Protein AF-0000000083249935 (afdb_homodimer)

Sequence (294 aa):
MNREDIERIELEIAVFVRRAEAARIAYLKYKDFDRSTYLLLHRLDEKGAQGIKALADAFQLDLSTLSRQTASLEAKGFVERKSDVRDARINLLHITPYGREQLYEVREARQQLFGKLLGDWSDEERRSLGELLEKFNRTTEHYLALKMNREDIERIELEIAVFVRRAEAARIAYLKYKDFDRSTYLLLHRLDEKGAQGIKALADAFQLDLSTLSRQTASLEAKGFVERKSDVRDARINLLHITPYGREQLYEVREARQQLFGKLLGDWSDEERRSLGELLEKFNRTTEHYLALK

Radius of gyration: 21.01 Å; Cα contacts (8 Å, |Δi|>4): 295; chains: 2; bounding box: 40×65×48 Å

Foldseek 3Di:
DPVVVVVVVVVVVVVVVVVVVVCCVVQVPPPPCDPVLLVLLVCCVVVNWDFLVVSCLVVVHDSVVSVVVVVSCVVVVQWDWDQDPVGNVTIIIHGDPVNVVVNVVSVVSVVVVVCVVCVPPDPVVVVVVVVVVVVVVVVVSVVSVVD/DPVVVVVVVVVVVVVVVVVVVVCCVVQVPPPPCDPVLLVLLVCCVVVNWDFLVVSCLVVVHDSVVSVVVVVSCVVVVQWDWDQDPVGNVTIIIHGDPVNVVVNVVSVVSVVVVVCVVCVPPDPVVVVVVVVVVVVVVVVVSVVSVVD

Nearest PDB structures (foldseek):
  3f3x-assembly1_A-2  TM=6.824E-01  e=7.139E-08  Saccharolobus solfataricus
  6pcp-assembly2_C  TM=7.730E-01  e=7.106E-07  Bordetella pertussis
  4zzl-assembly1_B  TM=7.950E-01  e=1.804E-06  Pseudomonas aeruginosa
  3bpx-assembly1_A  TM=8.032E-01  e=3.572E-06  unclassified
  5h3r-assembly1_B  TM=7.673E-01  e=1.804E-06  Escherichia coli K-12

Solvent-accessible surface area (backbone atoms only — not comparable to full-atom values): 15933 Å² total; per-residue (Å²): 129,66,61,67,34,45,54,42,34,58,51,36,48,56,53,41,47,53,50,50,52,51,47,43,63,71,66,44,82,42,83,87,55,43,71,68,54,51,53,52,53,49,46,29,71,74,72,39,65,43,35,66,65,59,50,13,62,74,68,71,42,54,62,68,60,45,51,52,53,49,50,54,33,34,75,72,46,31,30,46,78,41,61,33,89,90,41,72,85,41,52,27,40,31,66,30,75,61,24,48,52,53,47,52,52,52,50,50,53,50,47,51,52,48,46,62,66,47,60,86,53,53,73,65,57,42,45,50,47,25,52,49,40,46,50,49,48,53,43,49,51,54,56,58,65,74,97,128,67,62,68,35,46,54,43,34,58,51,35,46,55,52,39,46,53,50,52,53,52,46,43,63,72,67,43,81,45,82,86,54,44,72,67,53,49,54,52,52,50,45,29,70,73,71,39,65,42,36,65,66,60,48,13,62,74,68,71,44,53,64,68,58,44,50,52,54,50,49,54,34,36,74,72,48,33,30,45,77,41,60,34,90,88,39,72,85,40,52,28,40,31,67,29,76,61,24,49,53,53,48,52,52,53,50,50,53,50,47,52,51,49,47,62,66,48,60,87,53,52,72,65,56,43,45,49,48,25,52,49,40,46,51,48,48,52,44,50,51,54,56,56,65,73,98

Structure (mmCIF, N/CA/C/O backbone):
data_AF-0000000083249935-model_v1
#
loop_
_entity.id
_entity.type
_entity.pdbx_description
1 polymer 'DNA-binding MarR family transcriptional regulator'
#
loop_
_atom_site.group_PDB
_atom_site.id
_atom_site.type_symbol
_atom_site.label_atom_id
_atom_site.label_alt_id
_atom_site.label_comp_id
_atom_site.label_asym_id
_atom_site.label_entity_id
_atom_site.label_seq_id
_atom_site.pdbx_PDB_ins_code
_atom_site.Cartn_x
_atom_site.Cartn_y
_atom_site.Cartn_z
_atom_site.occupancy
_atom_site.B_iso_or_equiv
_atom_site.auth_seq_id
_atom_site.auth_comp_id
_atom_site.auth_asym_id
_atom_site.auth_atom_id
_atom_site.pdbx_PDB_model_num
ATOM 1 N N . MET A 1 1 ? 8.891 18.234 -15.062 1 60.59 1 MET A N 1
ATOM 2 C CA . MET A 1 1 ? 8.102 17.266 -14.289 1 60.59 1 MET A CA 1
ATOM 3 C C . MET A 1 1 ? 7.164 17.984 -13.328 1 60.59 1 MET A C 1
ATOM 5 O O . MET A 1 1 ? 7.547 18.984 -12.703 1 60.59 1 MET A O 1
ATOM 9 N N . ASN A 1 2 ? 5.785 17.906 -13.586 1 78.25 2 ASN A N 1
ATOM 10 C CA . ASN A 1 2 ? 4.836 18.641 -12.758 1 78.25 2 ASN A CA 1
ATOM 11 C C . ASN A 1 2 ? 4.891 18.203 -11.305 1 78.25 2 ASN A C 1
ATOM 13 O O . ASN A 1 2 ? 4.434 17.109 -10.969 1 78.25 2 ASN A O 1
ATOM 17 N N . ARG A 1 3 ? 5.668 18.906 -10.523 1 82.31 3 ARG A N 1
ATOM 18 C CA . ARG A 1 3 ? 5.957 18.625 -9.117 1 82.31 3 ARG A CA 1
ATOM 19 C C . ARG A 1 3 ? 4.672 18.375 -8.336 1 82.31 3 ARG A C 1
ATOM 21 O O . ARG A 1 3 ? 4.652 17.578 -7.402 1 82.31 3 ARG A O 1
ATOM 28 N N . GLU A 1 4 ? 3.65 19.062 -8.766 1 87.75 4 GLU A N 1
ATOM 29 C CA . GLU A 1 4 ? 2.373 18.922 -8.07 1 87.75 4 GLU A CA 1
ATOM 30 C C . GLU A 1 4 ? 1.812 17.516 -8.211 1 87.75 4 GLU A C 1
ATOM 32 O O . GLU A 1 4 ? 1.242 16.969 -7.266 1 87.75 4 GLU A O 1
ATOM 37 N N . ASP A 1 5 ? 2.08 16.984 -9.438 1 88.81 5 ASP A N 1
ATOM 38 C CA . ASP A 1 5 ? 1.592 15.625 -9.68 1 88.81 5 ASP A CA 1
ATOM 39 C C . ASP A 1 5 ? 2.363 14.602 -8.844 1 88.81 5 ASP A C 1
ATOM 41 O O . ASP A 1 5 ? 1.773 13.672 -8.297 1 88.81 5 ASP A O 1
ATOM 45 N N . ILE A 1 6 ? 3.615 14.828 -8.664 1 88.31 6 ILE A N 1
ATOM 46 C CA . ILE A 1 6 ? 4.453 13.922 -7.883 1 88.31 6 ILE A CA 1
ATOM 47 C C . ILE A 1 6 ? 4.059 13.992 -6.41 1 88.31 6 ILE A C 1
ATOM 49 O O . ILE A 1 6 ? 3.93 12.961 -5.746 1 88.31 6 ILE A O 1
ATOM 53 N N . GLU A 1 7 ? 3.852 15.227 -5.953 1 88.38 7 GLU A N 1
ATOM 54 C CA . GLU A 1 7 ? 3.432 15.43 -4.566 1 88.38 7 GLU A CA 1
ATOM 55 C C . GLU A 1 7 ? 2.098 14.742 -4.289 1 88.38 7 GLU A C 1
ATOM 57 O O . GLU A 1 7 ? 1.929 14.102 -3.254 1 88.38 7 GLU A O 1
ATOM 62 N N . ARG A 1 8 ? 1.232 14.844 -5.215 1 88.12 8 ARG A N 1
ATOM 63 C CA . ARG A 1 8 ? -0.079 14.219 -5.078 1 88.12 8 ARG A CA 1
ATOM 64 C C . ARG A 1 8 ? 0.039 12.695 -5.062 1 88.12 8 ARG A C 1
ATOM 66 O O . ARG A 1 8 ? -0.556 12.031 -4.215 1 88.12 8 ARG A O 1
ATOM 73 N N . ILE A 1 9 ? 0.84 12.227 -5.961 1 88.06 9 ILE A N 1
ATOM 74 C CA . ILE A 1 9 ? 0.985 10.781 -6.09 1 88.06 9 ILE A CA 1
ATOM 75 C C . ILE A 1 9 ? 1.623 10.211 -4.824 1 88.06 9 ILE A C 1
ATOM 77 O O . ILE A 1 9 ? 1.12 9.242 -4.246 1 88.06 9 ILE A O 1
ATOM 81 N N . GLU A 1 10 ? 2.707 10.828 -4.406 1 85.88 10 GLU A N 1
ATOM 82 C CA . GLU A 1 10 ? 3.404 10.305 -3.234 1 85.88 10 GLU A CA 1
ATOM 83 C C . GLU A 1 10 ? 2.506 10.336 -2 1 85.88 10 GLU A C 1
ATOM 85 O O . GLU A 1 10 ? 2.477 9.375 -1.227 1 85.88 10 GLU A O 1
ATOM 90 N N . LEU A 1 11 ? 1.736 11.359 -1.807 1 86.06 11 LEU A N 1
ATOM 91 C CA . LEU A 1 11 ? 0.833 11.477 -0.667 1 86.06 11 LEU A CA 1
ATOM 92 C C . LEU A 1 11 ? -0.307 10.469 -0.774 1 86.06 11 LEU A C 1
ATOM 94 O O . LEU A 1 11 ? -0.621 9.773 0.196 1 86.06 11 LEU A O 1
ATOM 98 N N . GLU A 1 12 ? -0.947 10.391 -1.939 1 86.56 12 GLU A N 1
ATOM 99 C CA . GLU A 1 12 ? -2.09 9.5 -2.127 1 86.56 12 GLU A CA 1
ATOM 100 C C . GLU A 1 12 ? -1.683 8.039 -1.979 1 86.56 12 GLU A C 1
ATOM 102 O O . GLU A 1 12 ? -2.465 7.215 -1.502 1 86.56 12 GLU A O 1
ATOM 107 N N . ILE A 1 13 ? -0.484 7.785 -2.322 1 83.44 13 ILE A N 1
ATOM 108 C CA . ILE A 1 13 ? 0.019 6.43 -2.133 1 83.44 13 ILE A CA 1
ATOM 109 C C . ILE A 1 13 ? 0.172 6.137 -0.643 1 83.44 13 ILE A C 1
ATOM 111 O O . ILE A 1 13 ? -0.202 5.059 -0.173 1 83.44 13 ILE A O 1
ATOM 115 N N . ALA A 1 14 ? 0.696 7.078 0.094 1 83.69 14 ALA A N 1
ATOM 116 C CA . ALA A 1 14 ? 0.824 6.895 1.537 1 83.69 14 ALA A CA 1
ATOM 117 C C . ALA A 1 14 ? -0.536 6.641 2.18 1 83.69 14 ALA A C 1
ATOM 119 O O . ALA A 1 14 ? -0.676 5.742 3.016 1 83.69 14 ALA A O 1
ATOM 120 N N . VAL A 1 15 ? -1.524 7.41 1.775 1 85.62 15 VAL A N 1
ATOM 121 C CA . VAL A 1 15 ? -2.883 7.27 2.289 1 85.62 15 VAL A CA 1
ATOM 122 C C . VAL A 1 15 ? -3.459 5.918 1.864 1 85.62 15 VAL A C 1
ATOM 124 O O . VAL A 1 15 ? -4.066 5.215 2.672 1 85.62 15 VAL A O 1
ATOM 127 N N . PHE A 1 16 ? -3.223 5.633 0.62 1 80.44 16 PHE A N 1
ATOM 128 C CA . PHE A 1 16 ? -3.725 4.402 0.021 1 80.44 16 PHE A CA 1
ATOM 129 C C . PHE A 1 16 ? -3.197 3.182 0.766 1 80.44 16 PHE A C 1
ATOM 131 O O . PHE A 1 16 ? -3.967 2.291 1.134 1 80.44 16 PHE A O 1
ATOM 138 N N . VAL A 1 17 ? -1.915 3.119 0.973 1 80.06 17 VAL A N 1
ATOM 139 C CA . VAL A 1 17 ? -1.274 1.984 1.629 1 80.06 17 VAL A CA 1
ATOM 140 C C . VAL A 1 17 ? -1.819 1.833 3.047 1 80.06 17 VAL A C 1
ATOM 142 O O . VAL A 1 17 ? -2.113 0.72 3.49 1 80.06 17 VAL A O 1
ATOM 145 N N . ARG A 1 18 ? -2.031 2.832 3.721 1 78.94 18 ARG A N 1
ATOM 146 C CA . ARG A 1 18 ? -2.57 2.791 5.078 1 78.94 18 ARG A CA 1
ATOM 147 C C . ARG A 1 18 ? -3.984 2.223 5.086 1 78.94 18 ARG A C 1
ATOM 149 O O . ARG A 1 18 ? -4.305 1.353 5.898 1 78.94 18 ARG A O 1
ATOM 156 N N . ARG A 1 19 ? -4.836 2.674 4.227 1 76.56 19 ARG A N 1
ATOM 157 C CA . ARG A 1 19 ? -6.234 2.256 4.188 1 76.56 19 ARG A CA 1
ATOM 158 C C . ARG A 1 19 ? -6.359 0.803 3.742 1 76.56 19 ARG A C 1
ATOM 160 O O . ARG A 1 19 ? -7.227 0.072 4.227 1 76.56 19 ARG A O 1
ATOM 167 N N . ALA A 1 20 ? -5.492 0.492 2.801 1 72.94 20 ALA A N 1
ATOM 168 C CA . ALA A 1 20 ? -5.492 -0.894 2.34 1 72.94 20 ALA A CA 1
ATOM 169 C C . ALA A 1 20 ? -5.148 -1.851 3.477 1 72.94 20 ALA A C 1
ATOM 171 O O . ALA A 1 20 ? -5.758 -2.914 3.607 1 72.94 20 ALA A O 1
ATOM 172 N N . GLU A 1 21 ? -4.238 -1.472 4.289 1 70.56 21 GLU A N 1
ATOM 173 C CA . GLU A 1 21 ? -3.854 -2.291 5.434 1 70.56 21 GLU A CA 1
ATOM 174 C C . GLU A 1 21 ? -4.98 -2.365 6.461 1 70.56 21 GLU A C 1
ATOM 176 O O . GLU A 1 21 ? -5.27 -3.438 6.992 1 70.56 21 GLU A O 1
ATOM 181 N N . ALA A 1 22 ? -5.637 -1.274 6.676 1 71.25 22 ALA A N 1
ATOM 182 C CA . ALA A 1 22 ? -6.75 -1.231 7.621 1 71.25 22 ALA A CA 1
ATOM 183 C C . ALA A 1 22 ? -7.918 -2.086 7.133 1 71.25 22 ALA A C 1
ATOM 185 O O . ALA A 1 22 ? -8.555 -2.787 7.922 1 71.25 22 ALA A O 1
ATOM 186 N N . ALA A 1 23 ? -8.211 -1.957 5.859 1 69.19 23 ALA A N 1
ATOM 187 C CA . ALA A 1 23 ? -9.297 -2.727 5.266 1 69.19 23 ALA A CA 1
ATOM 188 C C . ALA A 1 23 ? -9.008 -4.223 5.32 1 69.19 23 ALA A C 1
ATOM 190 O O . ALA A 1 23 ? -9.906 -5.031 5.566 1 69.19 23 ALA A O 1
ATOM 191 N N . ARG A 1 24 ? -7.773 -4.512 5.008 1 66.75 24 ARG A N 1
ATOM 192 C CA . ARG A 1 24 ? -7.375 -5.914 5.074 1 66.75 24 ARG A CA 1
ATOM 193 C C . ARG A 1 24 ? -7.613 -6.484 6.469 1 66.75 24 ARG A C 1
ATOM 195 O O . ARG A 1 24 ? -8.172 -7.574 6.613 1 66.75 24 ARG A O 1
ATOM 202 N N . ILE A 1 25 ? -7.328 -5.789 7.469 1 64.75 25 ILE A N 1
ATOM 203 C CA . ILE A 1 25 ? -7.469 -6.215 8.859 1 64.75 25 ILE A CA 1
ATOM 204 C C . ILE A 1 25 ? -8.953 -6.316 9.219 1 64.75 25 ILE A C 1
ATOM 206 O O . ILE A 1 25 ? -9.375 -7.273 9.867 1 64.75 25 ILE A O 1
ATOM 210 N N . ALA A 1 26 ? -9.648 -5.391 8.727 1 65.38 26 ALA A N 1
ATOM 211 C CA . ALA A 1 26 ? -11.055 -5.301 9.102 1 65.38 26 ALA A CA 1
ATOM 212 C C . ALA A 1 26 ? -11.891 -6.336 8.344 1 65.38 26 ALA A C 1
ATOM 214 O O . ALA A 1 26 ? -12.852 -6.875 8.891 1 65.38 26 ALA A O 1
ATOM 215 N N . TYR A 1 27 ? -11.531 -6.484 7.137 1 63.34 27 TYR A N 1
ATOM 216 C CA . TYR A 1 27 ? -12.469 -7.227 6.297 1 63.34 27 TYR A CA 1
ATOM 217 C C . TYR A 1 27 ? -11.953 -8.633 6.02 1 63.34 27 TYR A C 1
ATOM 219 O O . TYR A 1 27 ? -12.727 -9.523 5.672 1 63.34 27 TYR A O 1
ATOM 227 N N . LEU A 1 28 ? -10.648 -8.648 5.977 1 60.12 28 LEU A N 1
ATOM 228 C CA . LEU A 1 28 ? -10.156 -9.969 5.598 1 60.12 28 LEU A CA 1
ATOM 229 C C . LEU A 1 28 ? -9.844 -10.805 6.832 1 60.12 28 LEU A C 1
ATOM 231 O O . LEU A 1 28 ? -9.078 -10.375 7.699 1 60.12 28 LEU A O 1
ATOM 235 N N . LYS A 1 29 ? -10.891 -11.359 7.332 1 59.16 29 LYS A N 1
ATOM 236 C CA . LYS A 1 29 ? -10.852 -12.289 8.453 1 59.16 29 LYS A CA 1
ATOM 237 C C . LYS A 1 29 ? -9.703 -13.281 8.312 1 59.16 29 LYS A C 1
ATOM 239 O O . LYS A 1 29 ? -9.672 -14.312 8.977 1 59.16 29 LYS A O 1
ATOM 244 N N . TYR A 1 30 ? -8.844 -13.047 7.402 1 58.44 30 TYR A N 1
ATOM 245 C CA . TYR A 1 30 ? -7.922 -14.148 7.152 1 58.44 30 TYR A CA 1
ATOM 246 C C . TYR A 1 30 ? -6.566 -13.891 7.797 1 58.44 30 TYR A C 1
ATOM 248 O O . TYR A 1 30 ? -5.605 -13.531 7.113 1 58.44 30 TYR A O 1
ATOM 256 N N . LYS A 1 31 ? -6.594 -13.945 9.062 1 57.94 31 LYS A N 1
ATOM 257 C CA . LYS A 1 31 ? -5.414 -13.711 9.891 1 57.94 31 LYS A CA 1
ATOM 258 C C . LYS A 1 31 ? -4.199 -14.461 9.344 1 57.94 31 LYS A C 1
ATOM 260 O O . LYS A 1 31 ? -3.078 -13.953 9.406 1 57.94 31 LYS A O 1
ATOM 265 N N . ASP A 1 32 ? -4.547 -15.578 8.75 1 60.66 32 ASP A N 1
ATOM 266 C CA . ASP A 1 32 ? -3.428 -16.422 8.336 1 60.66 32 ASP A CA 1
ATOM 267 C C . ASP A 1 32 ? -3.051 -16.141 6.879 1 60.66 32 ASP A C 1
ATOM 269 O O . ASP A 1 32 ? -2.15 -16.781 6.336 1 60.66 32 ASP A O 1
ATOM 273 N N . PHE A 1 33 ? -3.654 -15.227 6.273 1 75.88 33 PHE A N 1
ATOM 274 C CA . PHE A 1 33 ? -3.441 -14.953 4.855 1 75.88 33 PHE A CA 1
ATOM 275 C C . PHE A 1 33 ? -3.076 -13.484 4.637 1 75.88 33 PHE A C 1
ATOM 277 O O . PHE A 1 33 ? -3.91 -12.695 4.199 1 75.88 33 PHE A O 1
ATOM 284 N N . ASP A 1 34 ? -1.848 -13.297 4.973 1 78.88 34 ASP A N 1
ATOM 285 C CA . ASP A 1 34 ? -1.383 -11.922 4.805 1 78.88 34 ASP A CA 1
ATOM 286 C C . ASP A 1 34 ? -1.048 -11.633 3.342 1 78.88 34 ASP A C 1
ATOM 288 O O . ASP A 1 34 ? -1.235 -12.492 2.475 1 78.88 34 ASP A O 1
ATOM 292 N N . ARG A 1 35 ? -0.635 -10.484 3.07 1 82.88 35 ARG A N 1
ATOM 293 C CA . ARG A 1 35 ? -0.401 -10.016 1.709 1 82.88 35 ARG A CA 1
ATOM 294 C C . ARG A 1 35 ? 0.664 -10.852 1.015 1 82.88 35 ARG A C 1
ATOM 296 O O . ARG A 1 35 ? 0.525 -11.195 -0.163 1 82.88 35 ARG A O 1
ATOM 303 N N . SER A 1 36 ? 1.681 -11.18 1.774 1 87.19 36 SER A N 1
ATOM 304 C CA . SER A 1 36 ? 2.756 -11.977 1.199 1 87.19 36 SER A CA 1
ATOM 305 C C . SER A 1 36 ? 2.264 -13.367 0.808 1 87.19 36 SER A C 1
ATOM 307 O O . SER A 1 36 ? 2.607 -13.875 -0.262 1 87.19 36 SER A O 1
ATOM 309 N N . THR A 1 37 ? 1.512 -13.93 1.707 1 89.88 37 THR A N 1
ATOM 310 C CA . THR A 1 37 ? 0.938 -15.242 1.43 1 89.88 37 THR A CA 1
ATOM 311 C C . THR A 1 37 ? 0.05 -15.195 0.189 1 89.88 37 THR A C 1
ATOM 313 O O . THR A 1 37 ? 0.158 -16.047 -0.692 1 89.88 37 THR A O 1
ATOM 316 N N . TYR A 1 38 ? -0.778 -14.195 0.085 1 91.88 38 TYR A N 1
ATOM 317 C CA . TYR A 1 38 ? -1.692 -14.039 -1.04 1 91.88 38 TYR A CA 1
ATOM 318 C C . TYR A 1 38 ? -0.93 -13.969 -2.357 1 91.88 38 TYR A C 1
ATOM 320 O O . TYR A 1 38 ? -1.249 -14.695 -3.305 1 91.88 38 TYR A O 1
ATOM 328 N N . LEU A 1 39 ? 0.045 -13.164 -2.418 1 92.88 39 LEU A N 1
ATOM 329 C CA . LEU A 1 39 ? 0.781 -12.938 -3.658 1 92.88 39 LEU A CA 1
ATOM 330 C C . LEU A 1 39 ? 1.593 -14.172 -4.035 1 92.88 39 LEU A C 1
ATOM 332 O O . LEU A 1 39 ? 1.709 -14.508 -5.219 1 92.88 39 LEU A O 1
ATOM 336 N N . LEU A 1 40 ? 2.16 -14.805 -3.035 1 94.06 40 LEU A N 1
ATOM 337 C CA . LEU A 1 40 ? 2.949 -16 -3.297 1 94.06 40 LEU A CA 1
ATOM 338 C C . LEU A 1 40 ? 2.072 -17.125 -3.857 1 94.06 40 LEU A C 1
ATOM 340 O O . LEU A 1 40 ? 2.414 -17.734 -4.871 1 94.06 40 LEU A O 1
ATOM 344 N N . LEU A 1 41 ? 0.968 -17.391 -3.207 1 95.81 41 LEU A N 1
ATOM 345 C CA . LEU A 1 41 ? 0.063 -18.438 -3.666 1 95.81 41 LEU A CA 1
ATOM 346 C C . LEU A 1 41 ? -0.521 -18.094 -5.031 1 95.81 41 LEU A C 1
ATOM 348 O O . LEU A 1 41 ? -0.72 -18.969 -5.867 1 95.81 41 LEU A O 1
ATOM 352 N N . HIS A 1 42 ? -0.833 -16.844 -5.203 1 95.31 42 HIS A N 1
ATOM 353 C CA . HIS A 1 42 ? -1.328 -16.391 -6.496 1 95.31 42 HIS A CA 1
ATOM 354 C C . HIS A 1 42 ? -0.339 -16.719 -7.609 1 95.31 42 HIS A C 1
ATOM 356 O O . HIS A 1 42 ? -0.733 -17.188 -8.68 1 95.31 42 HIS A O 1
ATOM 362 N N . ARG A 1 43 ? 0.888 -16.453 -7.387 1 94.56 43 ARG A N 1
ATOM 363 C CA . ARG A 1 43 ? 1.921 -16.719 -8.383 1 94.56 43 ARG A CA 1
ATOM 364 C C . ARG A 1 43 ? 2.037 -18.219 -8.672 1 94.56 43 ARG A C 1
ATOM 366 O O . ARG A 1 43 ? 2.117 -18.625 -9.828 1 94.56 43 ARG A O 1
ATOM 373 N N . LEU A 1 44 ? 2.072 -19.016 -7.633 1 96.88 44 LEU A N 1
ATOM 374 C CA . LEU A 1 44 ? 2.172 -20.453 -7.812 1 96.88 44 LEU A CA 1
ATOM 375 C C . LEU A 1 44 ? 0.963 -21 -8.57 1 96.88 44 LEU A C 1
ATOM 377 O O . LEU A 1 44 ? 1.092 -21.922 -9.375 1 96.88 44 LEU A O 1
ATOM 381 N N . ASP A 1 45 ? -0.177 -20.453 -8.258 1 96.38 45 ASP A N 1
ATOM 382 C CA . ASP A 1 45 ? -1.406 -20.875 -8.922 1 96.38 45 ASP A CA 1
ATOM 383 C C . ASP A 1 45 ? -1.383 -20.5 -10.406 1 96.38 45 ASP A C 1
ATOM 385 O O . ASP A 1 45 ? -1.804 -21.297 -11.258 1 96.38 45 ASP A O 1
ATOM 389 N N . GLU A 1 46 ? -0.873 -19.375 -10.734 1 94.44 46 GLU A N 1
ATOM 390 C CA . GLU A 1 46 ? -0.889 -18.844 -12.086 1 94.44 46 GLU A CA 1
ATOM 391 C C . GLU A 1 46 ? 0.257 -19.406 -12.922 1 94.44 46 GLU A C 1
ATOM 393 O O . GLU A 1 46 ? 0.073 -19.734 -14.094 1 94.44 46 GLU A O 1
ATOM 398 N N . LYS A 1 47 ? 1.492 -19.531 -12.312 1 94.81 47 LYS A N 1
ATOM 399 C CA . LYS A 1 47 ? 2.689 -19.844 -13.086 1 94.81 47 LYS A CA 1
ATOM 400 C C . LYS A 1 47 ? 3.15 -21.281 -12.836 1 94.81 47 LYS A C 1
ATOM 402 O O . LYS A 1 47 ? 4.078 -21.766 -13.492 1 94.81 47 LYS A O 1
ATOM 407 N N . GLY A 1 48 ? 2.549 -21.906 -11.914 1 95.06 48 GLY A N 1
ATOM 408 C CA . GLY A 1 48 ? 2.943 -23.266 -11.57 1 95.06 48 GLY A CA 1
ATOM 409 C C . GLY A 1 48 ? 4.07 -23.328 -10.562 1 95.06 48 GLY A C 1
ATOM 410 O O . GLY A 1 48 ? 4.461 -22.297 -10 1 95.06 48 GLY A O 1
ATOM 411 N N . ALA A 1 49 ? 4.527 -24.516 -10.297 1 95.38 49 ALA A N 1
ATOM 412 C CA . ALA A 1 49 ? 5.555 -24.766 -9.289 1 95.38 49 ALA A CA 1
ATOM 413 C C . ALA A 1 49 ? 6.852 -24.031 -9.633 1 95.38 49 ALA A C 1
ATOM 415 O O . ALA A 1 49 ? 7.234 -23.953 -10.805 1 95.38 49 ALA A O 1
ATOM 416 N N . GLN A 1 50 ? 7.492 -23.5 -8.641 1 94.44 50 GLN A N 1
ATOM 417 C CA . GLN A 1 50 ? 8.719 -22.734 -8.828 1 94.44 50 GLN A CA 1
ATOM 418 C C . GLN A 1 50 ? 9.734 -23.047 -7.727 1 94.44 50 GLN A C 1
ATOM 420 O O . GLN A 1 50 ? 9.352 -23.438 -6.621 1 94.44 50 GLN A O 1
ATOM 425 N N . GLY A 1 51 ? 11.031 -22.875 -8.078 1 93.06 51 GLY A N 1
ATOM 426 C CA . GLY A 1 51 ? 12.07 -22.969 -7.07 1 93.06 51 GLY A CA 1
ATOM 427 C C . GLY A 1 51 ? 12.133 -21.781 -6.145 1 93.06 51 GLY A C 1
ATOM 428 O O . GLY A 1 51 ? 11.672 -20.688 -6.496 1 93.06 51 GLY A O 1
ATOM 429 N N . ILE A 1 52 ? 12.68 -22.016 -5.016 1 90.56 52 ILE A N 1
ATOM 430 C CA . ILE A 1 52 ? 12.75 -20.984 -3.988 1 90.56 52 ILE A CA 1
ATOM 431 C C . ILE A 1 52 ? 13.555 -19.797 -4.512 1 90.56 52 ILE A C 1
ATOM 433 O O . ILE A 1 52 ? 13.195 -18.641 -4.258 1 90.56 52 ILE A O 1
ATOM 437 N N . LYS A 1 53 ? 14.578 -20.047 -5.266 1 90.88 53 LYS A N 1
ATOM 438 C CA . LYS A 1 53 ? 15.398 -18.969 -5.805 1 90.88 53 LYS A CA 1
ATOM 439 C C . LYS A 1 53 ? 14.625 -18.141 -6.816 1 90.88 53 LYS A C 1
ATOM 441 O O . LYS A 1 53 ? 14.695 -16.906 -6.801 1 90.88 53 LYS A O 1
ATOM 446 N N . ALA A 1 54 ? 13.953 -18.797 -7.672 1 91.31 54 ALA A N 1
ATOM 447 C CA . ALA A 1 54 ? 13.133 -18.125 -8.672 1 91.31 54 ALA A CA 1
ATOM 448 C C . ALA A 1 54 ? 12.07 -17.25 -8.008 1 91.31 54 ALA A C 1
ATOM 450 O O . ALA A 1 54 ? 11.797 -16.141 -8.461 1 91.31 54 ALA A O 1
ATOM 451 N N . LEU A 1 55 ? 11.469 -17.719 -6.977 1 93.31 55 LEU A N 1
ATOM 452 C CA . LEU A 1 55 ? 10.453 -16.984 -6.227 1 93.31 55 LEU A CA 1
ATOM 453 C C . LEU A 1 55 ? 11.062 -15.781 -5.52 1 93.31 55 LEU A C 1
ATOM 455 O O . LEU A 1 55 ? 10.477 -14.695 -5.516 1 93.31 55 LEU A O 1
ATOM 459 N N . ALA A 1 56 ? 12.203 -16.016 -4.941 1 91.44 56 ALA A N 1
ATOM 460 C CA . ALA A 1 56 ? 12.898 -14.922 -4.262 1 91.44 56 ALA A CA 1
ATOM 461 C C . ALA A 1 56 ? 13.203 -13.781 -5.227 1 91.44 56 ALA A C 1
ATOM 463 O O . ALA A 1 56 ? 12.969 -12.609 -4.91 1 91.44 56 ALA A O 1
ATOM 464 N N . ASP A 1 57 ? 13.656 -14.117 -6.441 1 87.56 57 ASP A N 1
ATOM 465 C CA . ASP A 1 57 ? 13.969 -13.133 -7.473 1 87.56 57 ASP A CA 1
ATOM 466 C C . ASP A 1 57 ? 12.711 -12.398 -7.922 1 87.56 57 ASP A C 1
ATOM 468 O O . ASP A 1 57 ? 12.711 -11.172 -8.047 1 87.56 57 ASP A O 1
ATOM 472 N N . ALA A 1 58 ? 11.648 -13.164 -8.078 1 85.56 58 ALA A N 1
ATOM 473 C CA .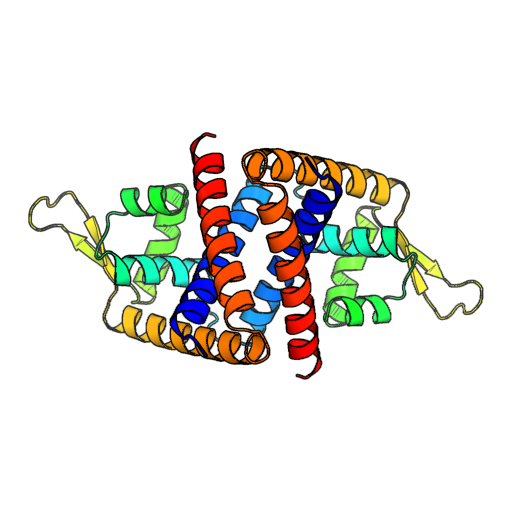 ALA A 1 58 ? 10.398 -12.594 -8.562 1 85.56 58 ALA A CA 1
ATOM 474 C C . ALA A 1 58 ? 9.82 -11.602 -7.559 1 85.56 58 ALA A C 1
ATOM 476 O O . ALA A 1 58 ? 9.211 -10.602 -7.945 1 85.56 58 ALA A O 1
ATOM 477 N N . PHE A 1 59 ? 9.977 -11.867 -6.289 1 86.38 59 PHE A N 1
ATOM 478 C CA . PHE A 1 59 ? 9.383 -11.023 -5.258 1 86.38 59 PHE A CA 1
ATOM 479 C C . PHE A 1 59 ? 10.422 -10.055 -4.688 1 86.38 59 PHE A C 1
ATOM 481 O O . PHE A 1 59 ? 10.117 -9.281 -3.775 1 86.38 59 PHE A O 1
ATOM 488 N N . GLN A 1 60 ? 11.617 -10.125 -5.227 1 81.56 60 GLN A N 1
ATOM 489 C CA . GLN A 1 60 ? 12.703 -9.258 -4.777 1 81.56 60 GLN A CA 1
ATOM 490 C C . GLN A 1 60 ? 12.922 -9.375 -3.273 1 81.56 60 GLN A C 1
ATOM 492 O O . GLN A 1 60 ? 12.945 -8.375 -2.561 1 81.56 60 GLN A O 1
ATOM 497 N N . LEU A 1 61 ? 13.008 -10.57 -2.834 1 84.25 61 LEU A N 1
ATOM 498 C CA . LEU A 1 61 ? 13.273 -10.906 -1.441 1 84.25 61 LEU A CA 1
ATOM 499 C C . LEU A 1 61 ? 14.57 -11.703 -1.319 1 84.25 61 LEU A C 1
ATOM 501 O O . LEU A 1 61 ? 14.977 -12.391 -2.26 1 84.25 61 LEU A O 1
ATOM 505 N N . ASP A 1 62 ? 15.156 -11.516 -0.167 1 87.44 62 ASP A N 1
ATOM 506 C CA . ASP A 1 62 ? 16.312 -12.367 0.072 1 87.44 62 ASP A CA 1
ATOM 507 C C . ASP A 1 62 ? 15.891 -13.812 0.338 1 87.44 62 ASP A C 1
ATOM 509 O O . ASP A 1 62 ? 14.766 -14.055 0.79 1 87.44 62 ASP A O 1
ATOM 513 N N . LEU A 1 63 ? 16.812 -14.672 0.018 1 91.06 63 LEU A N 1
ATOM 514 C CA . LEU A 1 63 ? 16.531 -16.109 0.104 1 91.06 63 LEU A CA 1
ATOM 515 C C . LEU A 1 63 ? 16.141 -16.5 1.523 1 91.06 63 LEU A C 1
ATOM 517 O O . LEU A 1 63 ? 15.258 -17.344 1.717 1 91.06 63 LEU A O 1
ATOM 521 N N . SER A 1 64 ? 16.703 -15.898 2.469 1 92.81 64 SER A N 1
ATOM 522 C CA . SER A 1 64 ? 16.406 -16.234 3.857 1 92.81 64 SER A CA 1
ATOM 523 C C . SER A 1 64 ? 14.961 -15.867 4.207 1 92.81 64 SER A C 1
ATOM 525 O O . SER A 1 64 ? 14.258 -16.641 4.859 1 92.81 64 SER A O 1
ATOM 527 N N . THR A 1 65 ? 14.516 -14.711 3.74 1 88.56 65 THR A N 1
ATOM 528 C CA . THR A 1 65 ? 13.156 -14.25 3.982 1 88.56 65 THR A CA 1
ATOM 529 C C . THR A 1 65 ? 12.148 -15.156 3.281 1 88.56 65 THR A C 1
ATOM 531 O O . THR A 1 65 ? 11.164 -15.586 3.889 1 88.56 65 THR A O 1
ATOM 534 N N . LEU A 1 66 ? 12.43 -15.383 2.082 1 92.38 66 LEU A N 1
ATOM 535 C CA . LEU A 1 66 ? 11.508 -16.219 1.318 1 92.38 66 LEU A CA 1
ATOM 536 C C . LEU A 1 66 ? 11.445 -17.625 1.896 1 92.38 66 LEU A C 1
ATOM 538 O O . LEU A 1 66 ? 10.375 -18.234 1.97 1 92.38 66 LEU A O 1
ATOM 542 N N . SER A 1 67 ? 12.602 -18.188 2.307 1 93.06 67 SER A N 1
ATOM 543 C CA . SER A 1 67 ? 12.656 -19.516 2.893 1 93.06 67 SER A CA 1
ATOM 544 C C . SER A 1 67 ? 11.812 -19.609 4.16 1 93.06 67 SER A C 1
ATOM 546 O O . SER A 1 67 ? 11.055 -20.562 4.348 1 93.06 67 SER A O 1
ATOM 548 N N . ARG A 1 68 ? 11.922 -18.609 4.949 1 93.81 68 ARG A N 1
ATOM 549 C CA . ARG A 1 68 ? 11.133 -18.562 6.18 1 93.81 68 ARG A CA 1
ATOM 550 C C . ARG A 1 68 ? 9.641 -18.469 5.871 1 93.81 68 ARG A C 1
ATOM 552 O O . ARG A 1 68 ? 8.828 -19.141 6.504 1 93.81 68 ARG A O 1
ATOM 559 N N . GLN A 1 69 ? 9.312 -17.656 4.984 1 91.44 69 GLN A N 1
ATOM 560 C CA . GLN A 1 69 ? 7.914 -17.484 4.602 1 91.44 69 GLN A CA 1
ATOM 561 C C . GLN A 1 69 ? 7.328 -18.766 4.039 1 91.44 69 GLN A C 1
ATOM 563 O O . GLN A 1 69 ? 6.211 -19.156 4.391 1 91.44 69 GLN A O 1
ATOM 568 N N . THR A 1 70 ? 8.078 -19.438 3.176 1 95.06 70 THR A N 1
ATOM 569 C CA . THR A 1 70 ? 7.578 -20.641 2.549 1 95.06 70 THR A CA 1
ATOM 570 C C . THR A 1 70 ? 7.508 -21.781 3.561 1 95.06 70 THR A C 1
ATOM 572 O O . THR A 1 70 ? 6.621 -22.641 3.48 1 95.06 70 THR A O 1
ATOM 575 N N . ALA A 1 71 ? 8.461 -21.828 4.496 1 95.25 71 ALA A N 1
ATOM 576 C CA . ALA A 1 71 ? 8.406 -22.812 5.562 1 95.25 71 ALA A CA 1
ATOM 577 C C . ALA A 1 71 ? 7.133 -22.672 6.391 1 95.25 71 ALA A C 1
ATOM 579 O O . ALA A 1 71 ? 6.484 -23.656 6.73 1 95.25 71 ALA A O 1
ATOM 580 N N . SER A 1 72 ? 6.805 -21.484 6.688 1 94.88 72 SER A N 1
ATOM 581 C CA . SER A 1 72 ? 5.582 -21.203 7.43 1 94.88 72 SER A CA 1
ATOM 582 C C . SER A 1 72 ? 4.348 -21.641 6.648 1 94.88 72 SER A C 1
ATOM 584 O O . SER A 1 72 ? 3.42 -22.219 7.223 1 94.88 72 SER A O 1
ATOM 586 N N . LEU A 1 73 ? 4.316 -21.453 5.367 1 95.31 73 LEU A N 1
ATOM 587 C CA . LEU A 1 73 ? 3.193 -21.828 4.512 1 95.31 73 LEU A CA 1
ATOM 588 C C . LEU A 1 73 ? 3.088 -23.344 4.379 1 95.31 73 LEU A C 1
ATOM 590 O O . LEU A 1 73 ? 1.985 -23.891 4.285 1 95.31 73 LEU A O 1
ATOM 594 N N . GLU A 1 74 ? 4.266 -23.922 4.363 1 96.25 74 GLU A N 1
ATOM 595 C CA . GLU A 1 74 ? 4.289 -25.375 4.32 1 96.25 74 GLU A CA 1
ATOM 596 C C . GLU A 1 74 ? 3.717 -25.969 5.602 1 96.25 74 GLU A C 1
ATOM 598 O O . GLU A 1 74 ? 2.941 -26.938 5.555 1 96.25 74 GLU A O 1
ATOM 603 N N . ALA A 1 75 ? 4.102 -25.406 6.672 1 95.94 75 ALA A N 1
ATOM 604 C CA . ALA A 1 75 ? 3.605 -25.859 7.969 1 95.94 75 ALA A CA 1
ATOM 605 C C . ALA A 1 75 ? 2.092 -25.703 8.062 1 95.94 75 ALA A C 1
ATOM 607 O O . ALA A 1 75 ? 1.414 -26.5 8.703 1 95.94 75 ALA A O 1
ATOM 608 N N . LYS A 1 76 ? 1.475 -24.734 7.352 1 94.75 76 LYS A N 1
ATOM 609 C CA . LYS A 1 76 ? 0.04 -24.469 7.359 1 94.75 76 LYS A CA 1
ATOM 610 C C . LYS A 1 76 ? -0.685 -25.297 6.312 1 94.75 76 LYS A C 1
ATOM 612 O O . LYS A 1 76 ? -1.913 -25.266 6.219 1 94.75 76 LYS A O 1
ATOM 617 N N . GLY A 1 77 ? 0.105 -26 5.492 1 96.5 77 GLY A N 1
ATOM 618 C CA . GLY A 1 77 ? -0.461 -26.906 4.5 1 96.5 77 GLY A CA 1
ATOM 619 C C . GLY A 1 77 ? -0.836 -26.203 3.207 1 96.5 77 GLY A C 1
ATOM 620 O O . GLY A 1 77 ? -1.531 -26.781 2.365 1 96.5 77 GLY A O 1
ATOM 621 N N . PHE A 1 78 ? -0.395 -24.938 2.99 1 97.12 78 PHE A N 1
ATOM 622 C CA . PHE A 1 78 ? -0.763 -24.172 1.811 1 97.12 78 PHE A CA 1
ATOM 623 C C . PHE A 1 78 ? 0.086 -24.562 0.611 1 97.12 78 PHE A C 1
ATOM 625 O O . PHE A 1 78 ? -0.364 -24.469 -0.533 1 97.12 78 PHE A O 1
ATOM 632 N N . VAL A 1 79 ? 1.359 -24.984 0.932 1 97.75 79 VAL A N 1
ATOM 633 C CA . VAL A 1 79 ? 2.299 -25.359 -0.116 1 97.75 79 VAL A CA 1
ATOM 634 C C . VAL A 1 79 ? 3.043 -26.625 0.295 1 97.75 79 VAL A C 1
ATOM 636 O O . VAL A 1 79 ? 2.986 -27.047 1.455 1 97.75 79 VAL A O 1
ATOM 639 N N . GLU A 1 80 ? 3.695 -27.25 -0.633 1 97.44 80 GLU A N 1
ATOM 640 C CA . GLU A 1 80 ? 4.543 -28.406 -0.397 1 97.44 80 GLU A CA 1
ATOM 641 C C . GLU A 1 80 ? 5.77 -28.391 -1.309 1 97.44 80 GLU A C 1
ATOM 643 O O . GLU A 1 80 ? 5.699 -27.922 -2.443 1 97.44 80 GLU A O 1
ATOM 648 N N . ARG A 1 81 ? 6.805 -28.891 -0.746 1 94.38 81 ARG A N 1
ATOM 649 C CA . ARG A 1 81 ? 8.023 -29 -1.534 1 94.38 81 ARG A CA 1
ATOM 650 C C . ARG A 1 81 ? 8.156 -30.391 -2.143 1 94.38 81 ARG A C 1
ATOM 652 O O . ARG A 1 81 ? 7.902 -31.406 -1.471 1 94.38 81 ARG A O 1
ATOM 659 N N . LYS A 1 82 ? 8.438 -30.406 -3.396 1 92.31 82 LYS A N 1
ATOM 660 C CA . LYS A 1 82 ? 8.68 -31.672 -4.086 1 92.31 82 LYS A CA 1
ATOM 661 C C . LYS A 1 82 ? 9.93 -31.594 -4.953 1 92.31 82 LYS A C 1
ATOM 663 O O . LYS A 1 82 ? 10.195 -30.578 -5.586 1 92.31 82 LYS A O 1
ATOM 668 N N . SER A 1 83 ? 10.703 -32.656 -4.84 1 85.75 83 SER A N 1
ATOM 669 C CA . SER A 1 83 ? 11.883 -32.719 -5.695 1 85.75 83 SER A CA 1
ATOM 670 C C . SER A 1 83 ? 11.492 -32.906 -7.16 1 85.75 83 SER A C 1
ATOM 672 O O . SER A 1 83 ? 10.516 -33.562 -7.473 1 85.75 83 SER A O 1
ATOM 674 N N . ASP A 1 84 ? 12.172 -32.094 -7.941 1 75.88 84 ASP A N 1
ATOM 675 C CA . ASP A 1 84 ? 11.953 -32.25 -9.375 1 75.88 84 ASP A CA 1
ATOM 676 C C . ASP A 1 84 ? 12.406 -33.625 -9.859 1 75.88 84 ASP A C 1
ATOM 678 O O . ASP A 1 84 ? 13.469 -34.094 -9.469 1 75.88 84 ASP A O 1
ATOM 682 N N . VAL A 1 85 ? 11.578 -34.281 -10.586 1 70.81 85 VAL A N 1
ATOM 683 C CA . VAL A 1 85 ? 11.836 -35.625 -11.086 1 70.81 85 VAL A CA 1
ATOM 684 C C . VAL A 1 85 ? 13.109 -35.625 -11.938 1 70.81 85 VAL A C 1
ATOM 686 O O . VAL A 1 85 ? 13.844 -36.625 -11.961 1 70.81 85 VAL A O 1
ATOM 689 N N . ARG A 1 86 ? 13.289 -34.5 -12.609 1 74.62 86 ARG A N 1
ATOM 690 C CA . ARG A 1 86 ? 14.398 -34.438 -13.555 1 74.62 86 ARG A CA 1
ATOM 691 C C . ARG A 1 86 ? 15.695 -34.094 -12.844 1 74.62 86 ARG A C 1
ATOM 693 O O . ARG A 1 86 ? 16.781 -34.438 -13.32 1 74.62 86 ARG A O 1
ATOM 700 N N . ASP A 1 87 ? 15.586 -33.375 -11.891 1 74.06 87 ASP A N 1
ATOM 701 C CA . ASP A 1 87 ? 16.75 -32.938 -11.125 1 74.06 87 ASP A CA 1
ATOM 702 C C . ASP A 1 87 ? 16.469 -32.969 -9.625 1 74.06 87 ASP A C 1
ATOM 704 O O . ASP A 1 87 ? 15.898 -32 -9.094 1 74.06 87 ASP A O 1
ATOM 708 N N . ALA A 1 88 ? 16.859 -34 -8.984 1 73.38 88 ALA A N 1
ATOM 709 C CA . ALA A 1 88 ? 16.547 -34.25 -7.582 1 73.38 88 ALA A CA 1
ATOM 710 C C . ALA A 1 88 ? 17.094 -33.156 -6.684 1 73.38 88 ALA A C 1
ATOM 712 O O . ALA A 1 88 ? 16.672 -33 -5.535 1 73.38 88 ALA A O 1
ATOM 713 N N . ARG A 1 89 ? 17.953 -32.406 -7.285 1 74.62 89 ARG A N 1
ATOM 714 C CA . ARG A 1 89 ? 18.562 -31.344 -6.504 1 74.62 89 ARG A CA 1
ATOM 715 C C . ARG A 1 89 ? 17.688 -30.094 -6.5 1 74.62 89 ARG A C 1
ATOM 717 O O . ARG A 1 89 ? 17.859 -29.203 -5.66 1 74.62 89 ARG A O 1
ATOM 724 N N . ILE A 1 90 ? 16.688 -30.141 -7.363 1 77.75 90 ILE A N 1
ATOM 725 C CA . ILE A 1 90 ? 15.82 -28.969 -7.449 1 77.75 90 ILE A CA 1
ATOM 726 C C . ILE A 1 90 ? 14.523 -29.234 -6.684 1 77.75 90 ILE A C 1
ATOM 728 O O . ILE A 1 90 ? 13.812 -30.203 -6.969 1 77.75 90 ILE A O 1
ATOM 732 N N . ASN A 1 91 ? 14.375 -28.469 -5.664 1 88.19 91 ASN A N 1
ATOM 733 C CA . ASN A 1 91 ? 13.133 -28.516 -4.902 1 88.19 91 ASN A CA 1
ATOM 734 C C . ASN A 1 91 ? 12.156 -27.438 -5.34 1 88.19 91 ASN A C 1
ATOM 736 O O . ASN A 1 91 ? 12.484 -26.25 -5.277 1 88.19 91 ASN A O 1
ATOM 740 N N . LEU A 1 92 ? 11.047 -27.953 -5.859 1 94.5 92 LEU A N 1
ATOM 741 C CA . LEU A 1 92 ? 10.031 -27.016 -6.332 1 94.5 92 LEU A CA 1
ATOM 742 C C . LEU A 1 92 ? 8.93 -26.844 -5.293 1 94.5 92 LEU A C 1
ATOM 744 O O . LEU A 1 92 ? 8.547 -27.812 -4.625 1 94.5 92 LEU A O 1
ATOM 748 N N . LEU A 1 93 ? 8.484 -25.672 -5.219 1 96.5 93 LEU A N 1
ATOM 749 C CA . LEU A 1 93 ? 7.355 -25.344 -4.352 1 96.5 93 LEU A CA 1
ATOM 750 C C . LEU A 1 93 ? 6.043 -25.406 -5.121 1 96.5 93 LEU A C 1
ATOM 752 O O . LEU A 1 93 ? 5.898 -24.75 -6.156 1 96.5 93 LEU A O 1
ATOM 756 N N . HIS A 1 94 ? 5.141 -26.25 -4.586 1 97.12 94 HIS A N 1
ATOM 757 C CA . HIS A 1 94 ? 3.824 -26.406 -5.188 1 97.12 94 HIS A CA 1
ATOM 758 C C . HIS A 1 94 ? 2.729 -25.875 -4.266 1 97.12 94 HIS A C 1
ATOM 760 O O . HIS A 1 94 ? 2.807 -26.047 -3.045 1 97.12 94 HIS A O 1
ATOM 766 N N . ILE A 1 95 ? 1.729 -25.234 -4.895 1 97.75 95 ILE A N 1
ATOM 767 C CA . ILE A 1 95 ? 0.526 -24.969 -4.113 1 97.75 95 ILE A CA 1
ATOM 768 C C . ILE A 1 95 ? -0.273 -26.25 -3.934 1 97.75 95 ILE A C 1
ATOM 770 O O . ILE A 1 95 ? -0.388 -27.062 -4.863 1 97.75 95 ILE A O 1
ATOM 774 N N . THR A 1 96 ? -0.768 -26.5 -2.727 1 98 96 THR A N 1
ATOM 775 C CA . THR A 1 96 ? -1.587 -27.672 -2.449 1 98 96 THR A CA 1
ATOM 776 C C . THR A 1 96 ? -3.049 -27.406 -2.803 1 98 96 THR A C 1
ATOM 778 O O . THR A 1 96 ? -3.445 -26.25 -3.002 1 98 96 THR A O 1
ATOM 781 N N . PRO A 1 97 ? -3.855 -28.516 -2.914 1 97.94 97 PRO A N 1
ATOM 782 C CA . PRO A 1 97 ? -5.293 -28.312 -3.086 1 97.94 97 PRO A CA 1
ATOM 783 C C . PRO A 1 97 ? -5.895 -27.438 -1.985 1 97.94 97 PRO A C 1
ATOM 785 O O . PRO A 1 97 ? -6.727 -26.562 -2.266 1 97.94 97 PRO A O 1
ATOM 788 N N . TYR A 1 98 ? -5.43 -27.625 -0.816 1 96.88 98 TYR A N 1
ATOM 789 C CA . TYR A 1 98 ? -5.895 -26.828 0.309 1 96.88 98 TYR A CA 1
ATOM 790 C C . TYR A 1 98 ? -5.461 -25.375 0.154 1 96.88 98 TYR A C 1
ATOM 792 O O . TYR A 1 98 ? -6.262 -24.453 0.368 1 96.88 98 TYR A O 1
ATOM 800 N N . GLY A 1 99 ? -4.203 -25.188 -0.218 1 96.38 99 GLY A N 1
ATOM 801 C CA . GLY A 1 99 ? -3.709 -23.844 -0.475 1 96.38 99 GLY A CA 1
ATOM 802 C C . GLY A 1 99 ? -4.488 -23.125 -1.56 1 96.38 99 GLY A C 1
ATOM 803 O O . GLY A 1 99 ? -4.754 -21.922 -1.445 1 96.38 99 GLY A O 1
ATOM 804 N N . ARG A 1 100 ? -4.875 -23.844 -2.559 1 97.06 100 ARG A N 1
ATOM 805 C CA . ARG A 1 100 ? -5.633 -23.266 -3.666 1 97.06 100 ARG A CA 1
ATOM 806 C C . ARG A 1 100 ? -7.035 -22.875 -3.225 1 97.06 100 ARG A C 1
ATOM 808 O O . ARG A 1 100 ? -7.551 -21.828 -3.625 1 97.06 100 ARG A O 1
ATOM 815 N N . GLU A 1 101 ? -7.598 -23.734 -2.453 1 95.94 101 GLU A N 1
ATOM 816 C CA . GLU A 1 101 ? -8.922 -23.438 -1.914 1 95.94 101 GLU A CA 1
ATOM 817 C C . GLU A 1 101 ? -8.898 -22.156 -1.086 1 95.94 101 GLU A C 1
ATOM 819 O O . GLU A 1 101 ? -9.789 -21.312 -1.219 1 95.94 101 GLU A O 1
ATOM 824 N N . GLN A 1 102 ? -7.906 -22.031 -0.224 1 92.75 102 GLN A N 1
ATOM 825 C CA . GLN A 1 102 ? -7.766 -20.828 0.6 1 92.75 102 GLN A CA 1
ATOM 826 C C . GLN A 1 102 ? -7.535 -19.594 -0.263 1 92.75 102 GLN A C 1
ATOM 828 O O . GLN A 1 102 ? -8.109 -18.531 -0.01 1 92.75 102 GLN A O 1
ATOM 833 N N . LEU A 1 103 ? -6.719 -19.734 -1.298 1 93.88 103 LEU A N 1
ATOM 834 C CA . LEU A 1 103 ? -6.441 -18.641 -2.221 1 93.88 103 LEU A CA 1
ATOM 835 C C . LEU A 1 103 ? -7.723 -18.156 -2.896 1 93.88 103 LEU A C 1
ATOM 837 O O . LEU A 1 103 ? -7.98 -16.953 -2.965 1 93.88 103 LEU A O 1
ATOM 841 N N . TYR A 1 104 ? -8.516 -19.094 -3.355 1 94.06 104 TYR A N 1
ATOM 842 C CA . TYR A 1 104 ? -9.727 -18.734 -4.09 1 94.06 104 TYR A CA 1
ATOM 843 C C . TYR A 1 104 ? -10.734 -18.047 -3.182 1 94.06 104 TYR A C 1
ATOM 845 O O . TYR A 1 104 ? -11.43 -17.125 -3.605 1 94.06 104 TYR A O 1
ATOM 853 N N . GLU A 1 105 ? -10.773 -18.469 -1.956 1 91 105 GLU A N 1
ATOM 854 C CA . GLU A 1 105 ? -11.664 -17.828 -0.992 1 91 105 GLU A CA 1
ATOM 855 C C . GLU A 1 105 ? -11.266 -16.375 -0.751 1 91 105 GLU A C 1
ATOM 857 O O . GLU A 1 105 ? -12.109 -15.484 -0.753 1 91 105 GLU A O 1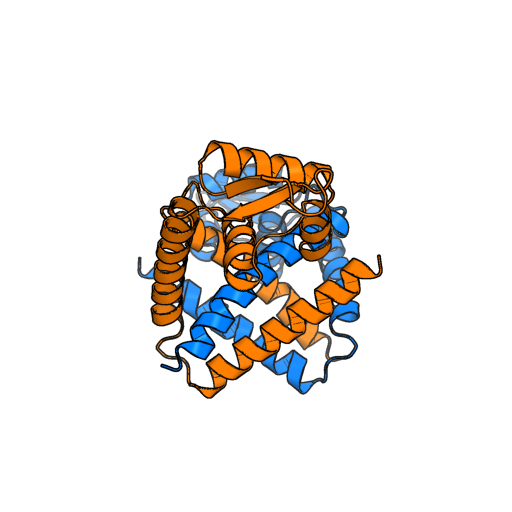
ATOM 862 N N . VAL A 1 106 ? -10.023 -16.188 -0.524 1 88.5 106 VAL A N 1
ATOM 863 C CA . VAL A 1 106 ? -9.516 -14.844 -0.255 1 88.5 106 VAL A CA 1
ATOM 864 C C . VAL A 1 106 ? -9.672 -13.977 -1.501 1 88.5 106 VAL A C 1
ATOM 866 O O . VAL A 1 106 ? -10.062 -12.805 -1.406 1 88.5 106 VAL A O 1
ATOM 869 N N . ARG A 1 107 ? -9.359 -14.57 -2.658 1 89.19 107 ARG A N 1
ATOM 870 C CA . ARG A 1 107 ? -9.484 -13.859 -3.926 1 89.19 107 ARG A CA 1
ATOM 871 C C . ARG A 1 107 ? -10.922 -13.406 -4.152 1 89.19 107 ARG A C 1
ATOM 873 O O . ARG A 1 107 ? -11.156 -12.266 -4.566 1 89.19 107 ARG A O 1
ATOM 880 N N . GLU A 1 108 ? -11.836 -14.273 -3.92 1 90.06 108 GLU A N 1
ATOM 881 C CA . GLU A 1 108 ? -13.242 -13.945 -4.086 1 90.06 108 GLU A CA 1
ATOM 882 C C . GLU A 1 108 ? -13.664 -12.828 -3.135 1 90.06 108 GLU A C 1
ATOM 884 O O . GLU A 1 108 ? -14.406 -11.922 -3.521 1 90.06 108 GLU A O 1
ATOM 889 N N . ALA A 1 109 ? -13.258 -12.922 -1.896 1 86.56 109 ALA A N 1
ATOM 890 C CA . ALA A 1 109 ? -13.57 -11.891 -0.914 1 86.56 109 ALA A CA 1
ATOM 891 C C . ALA A 1 109 ? -13 -10.539 -1.338 1 86.56 109 ALA A C 1
ATOM 893 O O . ALA A 1 109 ? -13.656 -9.508 -1.201 1 86.56 109 ALA A O 1
ATOM 894 N N . ARG A 1 110 ? -11.797 -10.531 -1.844 1 86.31 110 ARG A N 1
ATOM 895 C CA . ARG A 1 110 ? -11.164 -9.312 -2.324 1 86.31 110 ARG A CA 1
ATOM 896 C C . ARG A 1 110 ? -11.914 -8.727 -3.518 1 86.31 110 ARG A C 1
ATOM 898 O O . ARG A 1 110 ? -12.156 -7.523 -3.58 1 86.31 110 ARG A O 1
ATOM 905 N N . GLN A 1 111 ? -12.266 -9.594 -4.418 1 88.38 111 GLN A N 1
ATOM 906 C CA . GLN A 1 111 ? -12.977 -9.141 -5.609 1 88.38 111 GLN A CA 1
ATOM 907 C C . GLN A 1 111 ? -14.336 -8.555 -5.246 1 88.38 111 GLN A C 1
ATOM 909 O O . GLN A 1 111 ? -14.773 -7.57 -5.848 1 88.38 111 GLN A O 1
ATOM 914 N N . GLN A 1 112 ? -14.977 -9.148 -4.301 1 87.38 112 GLN A N 1
ATOM 915 C CA . GLN A 1 112 ? -16.25 -8.617 -3.838 1 87.38 112 GLN A CA 1
ATOM 916 C C . GLN A 1 112 ? -16.078 -7.242 -3.207 1 87.38 112 GLN A C 1
ATOM 918 O O . GLN A 1 112 ? -16.875 -6.336 -3.461 1 87.38 112 GLN A O 1
ATOM 923 N N . LEU A 1 113 ? -15.102 -7.105 -2.385 1 84.31 113 LEU A N 1
ATOM 924 C CA . LEU A 1 113 ? -14.836 -5.828 -1.731 1 84.31 113 LEU A CA 1
ATOM 925 C C . LEU A 1 113 ? -14.547 -4.742 -2.762 1 84.31 113 LEU A C 1
ATOM 927 O O . LEU A 1 113 ? -15.141 -3.664 -2.719 1 84.31 113 LEU A O 1
ATOM 931 N N . PHE A 1 114 ? -13.664 -5.035 -3.75 1 88.5 114 PHE A N 1
ATOM 932 C CA . PHE A 1 114 ? -13.289 -4.047 -4.754 1 88.5 114 PHE A CA 1
ATOM 933 C C . PHE A 1 114 ? -14.438 -3.791 -5.719 1 88.5 114 PHE A C 1
ATOM 935 O O . PHE A 1 114 ? -14.586 -2.682 -6.242 1 88.5 114 PHE A O 1
ATOM 942 N N . GLY A 1 115 ? -15.25 -4.816 -5.93 1 87.12 115 GLY A N 1
ATOM 943 C CA . GLY A 1 115 ? -16.484 -4.609 -6.684 1 87.12 115 GLY A CA 1
ATOM 944 C C . GLY A 1 115 ? -17.406 -3.598 -6.043 1 87.12 115 GLY A C 1
ATOM 945 O O . GLY A 1 115 ? -17.984 -2.758 -6.734 1 87.12 115 GLY A O 1
ATOM 946 N N . LYS A 1 116 ? -17.516 -3.701 -4.723 1 85.56 116 LYS A N 1
ATOM 947 C CA . LYS A 1 116 ? -18.344 -2.754 -3.98 1 85.56 116 LYS A CA 1
ATOM 948 C C . LYS A 1 116 ? -17.719 -1.362 -3.979 1 85.56 116 LYS A C 1
ATOM 950 O O . LYS A 1 116 ? -18.406 -0.365 -4.195 1 85.56 116 LYS A O 1
ATOM 955 N N . LEU A 1 117 ? -16.422 -1.257 -3.727 1 84.19 117 LEU A N 1
ATOM 95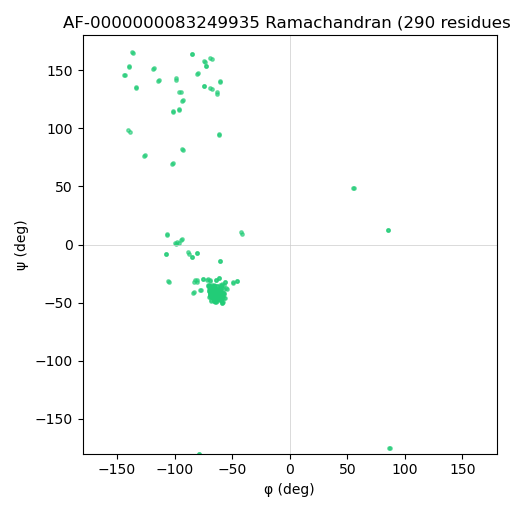6 C CA . LEU A 1 117 ? -15.719 0.013 -3.631 1 84.19 117 LEU A CA 1
ATOM 957 C C . LEU A 1 117 ? -15.758 0.761 -4.957 1 84.19 117 LEU A C 1
ATOM 959 O O . LEU A 1 117 ? -15.906 1.985 -4.98 1 84.19 117 LEU A O 1
ATOM 963 N N . LEU A 1 118 ? -15.695 0.023 -6.105 1 90.56 118 LEU A N 1
ATOM 964 C CA . LEU A 1 118 ? -15.523 0.654 -7.41 1 90.56 118 LEU A CA 1
ATOM 965 C C . LEU A 1 118 ? -16.828 0.609 -8.203 1 90.56 118 LEU A C 1
ATOM 967 O O . LEU A 1 118 ? -16.828 0.905 -9.406 1 90.56 118 LEU A O 1
ATOM 971 N N . GLY A 1 119 ? -17.844 0.206 -7.551 1 88.81 119 GLY A N 1
ATOM 972 C CA . GLY A 1 119 ? -19.125 0.002 -8.227 1 88.81 119 GLY A CA 1
ATOM 973 C C . GLY A 1 119 ? -19.625 1.238 -8.953 1 88.81 119 GLY A C 1
ATOM 974 O O . GLY A 1 119 ? -20.25 1.136 -10 1 88.81 119 GLY A O 1
ATOM 975 N N . ASP A 1 120 ? -19.312 2.459 -8.43 1 90.88 120 ASP A N 1
ATOM 976 C CA . ASP A 1 120 ? -19.844 3.703 -8.992 1 90.88 120 ASP A CA 1
ATOM 977 C C . ASP A 1 120 ? -18.828 4.348 -9.938 1 90.88 120 ASP A C 1
ATOM 979 O O . ASP A 1 120 ? -19.062 5.441 -10.445 1 90.88 120 ASP A O 1
ATOM 983 N N . TRP A 1 121 ? -17.734 3.707 -10.125 1 93.69 121 TRP A N 1
ATOM 984 C CA . TRP A 1 121 ? -16.734 4.211 -11.062 1 93.69 121 TRP A CA 1
ATOM 985 C C . TRP A 1 121 ? -17.094 3.85 -12.492 1 93.69 121 TRP A C 1
ATOM 987 O O . TRP A 1 121 ? -17.688 2.797 -12.742 1 93.69 121 TRP A O 1
ATOM 997 N N . SER A 1 122 ? -16.766 4.703 -13.453 1 94.94 122 SER A N 1
ATOM 998 C CA . SER A 1 122 ? -16.953 4.375 -14.859 1 94.94 122 SER A CA 1
ATOM 999 C C . SER A 1 122 ? -16.016 3.264 -15.305 1 94.94 122 SER A C 1
ATOM 1001 O O . SER A 1 122 ? -14.969 3.039 -14.688 1 94.94 122 SER A O 1
ATOM 1003 N N . ASP A 1 123 ? -16.344 2.605 -16.391 1 93.31 123 ASP A N 1
ATOM 1004 C CA . ASP A 1 123 ? -15.484 1.578 -16.953 1 93.31 123 ASP A CA 1
ATOM 1005 C C . ASP A 1 123 ? -14.125 2.152 -17.344 1 93.31 123 ASP A C 1
ATOM 1007 O O . ASP A 1 123 ? -13.094 1.494 -17.172 1 93.31 123 ASP A O 1
ATOM 1011 N N . GLU A 1 124 ? -14.164 3.352 -17.781 1 94.88 124 GLU A N 1
ATOM 1012 C CA . GLU A 1 124 ? -12.922 4.008 -18.203 1 94.88 124 GLU A CA 1
ATOM 1013 C C . GLU A 1 124 ? -12.023 4.297 -17 1 94.88 124 GLU A C 1
ATOM 1015 O O . GLU A 1 124 ? -10.805 4.105 -17.078 1 94.88 124 GLU A O 1
ATOM 1020 N N . GLU A 1 125 ? -12.602 4.73 -15.914 1 94.5 125 GLU A N 1
ATOM 1021 C CA . GLU A 1 125 ? -11.828 5 -14.703 1 94.5 125 GLU A CA 1
ATOM 1022 C C . GLU A 1 125 ? -11.195 3.723 -14.156 1 94.5 125 GLU A C 1
ATOM 1024 O O . GLU A 1 125 ? -10.023 3.717 -13.773 1 94.5 125 GLU A O 1
ATOM 1029 N N . ARG A 1 126 ? -11.953 2.645 -14.164 1 93.75 126 ARG A N 1
ATOM 1030 C CA . ARG A 1 126 ? -11.461 1.368 -13.656 1 93.75 126 ARG A CA 1
ATOM 1031 C C . ARG A 1 126 ? -10.328 0.836 -14.531 1 93.75 126 ARG A C 1
ATOM 1033 O O . ARG A 1 126 ? -9.289 0.407 -14.023 1 93.75 126 ARG A O 1
ATOM 1040 N N . ARG A 1 127 ? -10.555 0.893 -15.789 1 94.31 127 ARG A N 1
ATOM 1041 C CA . ARG A 1 127 ? -9.539 0.427 -16.719 1 94.31 127 ARG A CA 1
ATOM 1042 C C . ARG A 1 127 ? -8.258 1.241 -16.594 1 94.31 127 ARG A C 1
ATOM 1044 O O . ARG A 1 127 ? -7.164 0.679 -16.516 1 94.31 127 ARG A O 1
ATOM 1051 N N . SER A 1 128 ? -8.383 2.559 -16.531 1 94.81 128 SER A N 1
ATOM 1052 C CA . SER A 1 128 ? -7.234 3.451 -16.438 1 94.81 128 SER A CA 1
ATOM 1053 C C . SER A 1 128 ? -6.465 3.217 -15.141 1 94.81 128 SER A C 1
ATOM 1055 O O . SER A 1 128 ? -5.234 3.162 -15.141 1 94.81 128 SER A O 1
ATOM 1057 N N . LEU A 1 129 ? -7.16 3.051 -14.031 1 93.25 129 LEU A N 1
ATOM 1058 C CA . LEU A 1 129 ? -6.492 2.797 -12.758 1 93.25 129 LEU A CA 1
ATOM 1059 C C . LEU A 1 129 ? -5.715 1.487 -12.797 1 93.25 129 LEU A C 1
ATOM 1061 O O . LEU A 1 129 ? -4.555 1.436 -12.391 1 93.25 129 LEU A O 1
ATOM 1065 N N . GLY A 1 130 ? -6.395 0.454 -13.336 1 92.31 130 GLY A N 1
ATOM 1066 C CA . GLY A 1 130 ? -5.727 -0.833 -13.453 1 92.31 130 GLY A CA 1
ATOM 1067 C C . GLY A 1 130 ? -4.461 -0.772 -14.289 1 92.31 130 GLY A C 1
ATOM 1068 O O . GLY A 1 130 ? -3.422 -1.3 -13.891 1 92.31 130 GLY A O 1
ATOM 1069 N N . GLU A 1 131 ? -4.512 -0.098 -15.398 1 93.75 131 GLU A N 1
ATOM 1070 C CA . GLU A 1 131 ? -3.377 0.011 -16.312 1 93.75 131 GLU A CA 1
ATOM 1071 C C . GLU A 1 131 ? -2.248 0.831 -15.688 1 93.75 131 GLU A C 1
ATOM 1073 O O . GLU A 1 131 ? -1.074 0.481 -15.828 1 93.75 131 GLU A O 1
ATOM 1078 N N . LEU A 1 132 ? -2.564 1.92 -15.07 1 92.75 132 LEU A N 1
ATOM 1079 C CA . LEU A 1 132 ? -1.562 2.799 -14.477 1 92.75 132 LEU A CA 1
ATOM 1080 C C . LEU A 1 132 ? -0.897 2.137 -13.273 1 92.75 132 LEU A C 1
ATOM 1082 O O . LEU A 1 132 ? 0.303 2.307 -13.055 1 92.75 132 LEU A O 1
ATOM 1086 N N . LEU A 1 133 ? -1.683 1.36 -12.477 1 91.38 133 LEU A N 1
ATOM 1087 C CA . LEU A 1 133 ? -1.107 0.609 -11.367 1 91.38 133 LEU A CA 1
ATOM 1088 C C . LEU A 1 133 ? -0.142 -0.457 -11.875 1 91.38 133 LEU A C 1
ATOM 1090 O O . LEU A 1 133 ? 0.926 -0.659 -11.289 1 91.38 133 LEU A O 1
ATOM 1094 N N . GLU A 1 134 ? -0.53 -1.137 -12.938 1 91.44 134 GLU A N 1
ATOM 1095 C CA . GLU A 1 134 ? 0.346 -2.129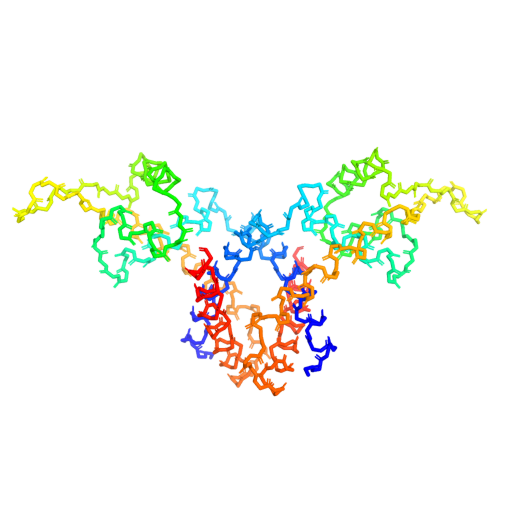 -13.547 1 91.44 134 GLU A CA 1
ATOM 1096 C C . GLU A 1 134 ? 1.649 -1.496 -14.023 1 91.44 134 GLU A C 1
ATOM 1098 O O . GLU A 1 134 ? 2.73 -2.043 -13.805 1 91.44 134 GLU A O 1
ATOM 1103 N N . LYS A 1 135 ? 1.528 -0.39 -14.688 1 91.38 135 LYS A N 1
ATOM 1104 C CA . LYS A 1 135 ? 2.713 0.331 -15.141 1 91.38 135 LYS A CA 1
ATOM 1105 C C . LYS A 1 135 ? 3.592 0.75 -13.969 1 91.38 135 LYS A C 1
ATOM 1107 O O . LYS A 1 135 ? 4.816 0.657 -14.039 1 91.38 135 LYS A O 1
ATOM 1112 N N . PHE A 1 136 ? 2.982 1.234 -12.938 1 89.5 136 PHE A N 1
ATOM 1113 C CA . PHE A 1 136 ? 3.721 1.65 -11.75 1 89.5 136 PHE A CA 1
ATOM 1114 C C . PHE A 1 136 ? 4.496 0.48 -11.156 1 89.5 136 PHE A C 1
ATOM 1116 O O . PHE A 1 136 ? 5.66 0.625 -10.789 1 89.5 136 PHE A O 1
ATOM 1123 N N . ASN A 1 137 ? 3.824 -0.66 -11.008 1 88.5 137 ASN A N 1
ATOM 1124 C CA . ASN A 1 137 ? 4.473 -1.846 -10.461 1 88.5 137 ASN A CA 1
ATOM 1125 C C . ASN A 1 137 ? 5.652 -2.289 -11.312 1 88.5 137 ASN A C 1
ATOM 1127 O O . ASN A 1 137 ? 6.691 -2.688 -10.789 1 88.5 137 ASN A O 1
ATOM 1131 N N . ARG A 1 138 ? 5.531 -2.189 -12.617 1 87.31 138 ARG A N 1
ATOM 1132 C CA . ARG A 1 138 ? 6.633 -2.516 -13.516 1 87.31 138 ARG A CA 1
ATOM 1133 C C . ARG A 1 138 ? 7.793 -1.542 -13.344 1 87.31 138 ARG A C 1
ATOM 1135 O O . ARG A 1 138 ? 8.953 -1.95 -13.328 1 87.31 138 ARG A O 1
ATOM 1142 N N . THR A 1 139 ? 7.418 -0.277 -13.266 1 85.69 139 THR A N 1
ATOM 1143 C CA . THR A 1 139 ? 8.422 0.764 -13.078 1 85.69 139 THR A CA 1
ATOM 1144 C C . THR A 1 139 ? 9.211 0.53 -11.789 1 85.69 139 THR A C 1
ATOM 1146 O O . THR A 1 139 ? 10.438 0.643 -11.781 1 85.69 139 THR A O 1
ATOM 1149 N N . THR A 1 140 ? 8.516 0.181 -10.727 1 83.06 140 THR A N 1
ATOM 1150 C CA . THR A 1 140 ? 9.156 -0.016 -9.43 1 83.06 140 THR A CA 1
ATOM 1151 C C . THR A 1 140 ? 10.016 -1.274 -9.43 1 83.06 140 THR A C 1
ATOM 1153 O O . THR A 1 140 ? 11.078 -1.309 -8.805 1 83.06 140 THR A O 1
ATOM 1156 N N . GLU A 1 141 ? 9.562 -2.309 -10.07 1 79.88 141 GLU A N 1
ATOM 1157 C CA . GLU A 1 141 ? 10.344 -3.535 -10.211 1 79.88 141 GLU A CA 1
ATOM 1158 C C . GLU A 1 141 ? 11.68 -3.264 -10.891 1 79.88 141 GLU A C 1
ATOM 1160 O O . GLU A 1 141 ? 12.719 -3.777 -10.453 1 79.88 141 GLU A O 1
ATOM 1165 N N . HIS A 1 142 ? 11.617 -2.461 -11.883 1 77.81 142 HIS A N 1
ATOM 1166 C CA . HIS A 1 142 ? 12.828 -2.127 -12.617 1 77.81 142 HIS A CA 1
ATOM 1167 C C . HIS A 1 142 ? 13.773 -1.276 -11.773 1 77.81 142 HIS A C 1
ATOM 1169 O O . HIS A 1 142 ? 14.992 -1.432 -11.852 1 77.81 142 HIS A O 1
ATOM 1175 N N . TYR A 1 143 ? 13.156 -0.381 -11.023 1 74.25 143 TYR A N 1
ATOM 1176 C CA . TYR A 1 143 ? 13.953 0.503 -10.18 1 74.25 143 TYR A CA 1
ATOM 1177 C C . TYR A 1 143 ? 14.633 -0.277 -9.062 1 74.25 143 TYR A C 1
ATOM 1179 O O . TYR A 1 143 ? 15.812 -0.052 -8.766 1 74.25 143 TYR A O 1
ATOM 1187 N N . LEU A 1 144 ? 13.938 -1.214 -8.43 1 70.81 144 LEU A N 1
ATOM 1188 C CA . LEU A 1 144 ? 14.469 -1.987 -7.316 1 70.81 144 LEU A CA 1
ATOM 1189 C C . LEU A 1 144 ? 15.461 -3.037 -7.809 1 70.81 144 LEU A C 1
ATOM 1191 O O . LEU A 1 144 ? 16.391 -3.414 -7.082 1 70.81 144 LEU A O 1
ATOM 1195 N N . ALA A 1 145 ? 15.266 -3.496 -9 1 68.5 145 ALA A N 1
ATOM 1196 C CA . ALA A 1 145 ? 16.203 -4.457 -9.586 1 68.5 145 ALA A CA 1
ATOM 1197 C C . ALA A 1 145 ? 17.547 -3.805 -9.898 1 68.5 145 ALA A C 1
ATOM 1199 O O . ALA A 1 145 ? 18.578 -4.477 -9.922 1 68.5 145 ALA A O 1
ATOM 1200 N N . LEU A 1 146 ? 17.578 -2.662 -10.195 1 57.06 146 LEU A N 1
ATOM 1201 C CA . LEU A 1 146 ? 18.781 -1.934 -10.578 1 57.06 146 LEU A CA 1
ATOM 1202 C C . LEU A 1 146 ? 19.578 -1.521 -9.344 1 57.06 146 LEU A C 1
ATOM 1204 O O . LEU A 1 146 ? 20.766 -1.203 -9.453 1 57.06 146 LEU A O 1
ATOM 1208 N N . LYS A 1 147 ? 19.062 -1.715 -8.25 1 57.5 147 LYS A N 1
ATOM 1209 C CA . LYS A 1 147 ? 19.828 -1.347 -7.059 1 57.5 147 LYS A CA 1
ATOM 1210 C C . LYS A 1 147 ? 20.297 -2.584 -6.305 1 57.5 147 LYS A C 1
ATOM 1212 O O . LYS A 1 147 ? 19.734 -3.67 -6.469 1 57.5 147 LYS A O 1
ATOM 1217 N N . MET B 1 1 ? -20.062 -4.48 -14.742 1 60.16 1 MET B N 1
ATOM 1218 C CA . MET B 1 1 ? -18.766 -4.16 -14.156 1 60.16 1 MET B CA 1
ATOM 1219 C C . MET B 1 1 ? -17.688 -5.082 -14.703 1 60.16 1 MET B C 1
ATOM 1221 O O . MET B 1 1 ? -17.906 -6.285 -14.859 1 60.16 1 MET B O 1
ATOM 1225 N N . ASN B 1 2 ? -16.719 -4.52 -15.539 1 78.12 2 ASN B N 1
ATOM 1226 C CA . ASN B 1 2 ? -15.703 -5.355 -16.172 1 78.12 2 ASN B CA 1
ATOM 1227 C C . ASN B 1 2 ? -14.828 -6.062 -15.141 1 78.12 2 ASN B C 1
ATOM 1229 O O . ASN B 1 2 ? -14.008 -5.426 -14.484 1 78.12 2 ASN B O 1
ATOM 1233 N N . ARG B 1 3 ? -15.203 -7.285 -14.828 1 82.19 3 ARG B N 1
ATOM 1234 C CA . ARG B 1 3 ? -14.586 -8.133 -13.812 1 82.19 3 ARG B CA 1
ATOM 1235 C C . ARG B 1 3 ? -13.07 -8.18 -13.977 1 82.19 3 ARG B C 1
ATOM 1237 O O . ARG B 1 3 ? -12.336 -8.25 -12.992 1 82.19 3 ARG B O 1
ATOM 1244 N N . GLU B 1 4 ? -12.664 -8.086 -15.211 1 87.75 4 GLU B N 1
ATOM 1245 C CA . GLU B 1 4 ? -11.234 -8.148 -15.492 1 87.75 4 GLU B CA 1
ATOM 1246 C C . GLU B 1 4 ? -10.508 -6.941 -14.914 1 87.75 4 GLU B C 1
ATOM 1248 O O . GLU B 1 4 ? -9.391 -7.07 -14.398 1 87.75 4 GLU B O 1
ATOM 1253 N N . ASP B 1 5 ? -11.266 -5.801 -14.977 1 88.75 5 ASP B N 1
ATOM 1254 C CA . ASP B 1 5 ? -10.656 -4.586 -14.438 1 88.75 5 ASP B CA 1
ATOM 1255 C C . ASP B 1 5 ? -10.555 -4.656 -12.914 1 88.75 5 ASP B C 1
ATOM 1257 O O . ASP B 1 5 ? -9.539 -4.238 -12.344 1 88.75 5 ASP B O 1
ATOM 1261 N N . ILE B 1 6 ? -11.508 -5.242 -12.297 1 88.31 6 ILE B N 1
ATOM 1262 C CA . ILE B 1 6 ? -11.516 -5.363 -10.844 1 88.31 6 ILE B CA 1
ATOM 1263 C C . ILE B 1 6 ? -10.406 -6.316 -10.406 1 88.31 6 ILE B C 1
ATOM 1265 O O . ILE B 1 6 ? -9.672 -6.035 -9.453 1 88.31 6 ILE B O 1
ATOM 1269 N N . GLU B 1 7 ? -10.297 -7.43 -11.141 1 88.44 7 GLU B N 1
ATOM 1270 C CA . GLU B 1 7 ? -9.25 -8.406 -10.844 1 88.44 7 GLU B CA 1
ATOM 1271 C C . GLU B 1 7 ? -7.863 -7.789 -10.977 1 88.44 7 GLU B C 1
ATOM 1273 O O . GLU B 1 7 ? -6.992 -8.016 -10.133 1 88.44 7 GLU B O 1
ATOM 1278 N N . ARG B 1 8 ? -7.707 -7.008 -11.977 1 88 8 ARG B N 1
ATOM 1279 C CA . ARG B 1 8 ? -6.434 -6.34 -12.211 1 88 8 ARG B CA 1
ATOM 1280 C C . ARG B 1 8 ? -6.125 -5.34 -11.102 1 88 8 ARG B C 1
ATOM 1282 O O . ARG B 1 8 ? -5.016 -5.316 -10.57 1 88 8 ARG B O 1
ATOM 1289 N N . ILE B 1 9 ? -7.141 -4.602 -10.766 1 88.31 9 ILE B N 1
ATOM 1290 C CA . ILE B 1 9 ? -6.953 -3.559 -9.758 1 88.31 9 ILE B CA 1
ATOM 1291 C C . ILE B 1 9 ? -6.617 -4.195 -8.414 1 88.31 9 ILE B C 1
ATOM 1293 O O . ILE B 1 9 ? -5.652 -3.797 -7.754 1 88.31 9 ILE B O 1
ATOM 1297 N N . GLU B 1 10 ? -7.395 -5.172 -8.047 1 86 10 GLU B N 1
ATOM 1298 C CA . GLU B 1 10 ? -7.168 -5.793 -6.742 1 86 10 GLU B CA 1
ATOM 1299 C C . GLU B 1 10 ? -5.781 -6.426 -6.664 1 86 10 GLU B C 1
ATOM 1301 O O . GLU B 1 10 ? -5.082 -6.281 -5.66 1 86 10 GLU B O 1
ATOM 1306 N N . LEU B 1 11 ? -5.328 -7.07 -7.695 1 86.06 11 LEU B N 1
ATOM 1307 C CA . LEU B 1 11 ? -4.016 -7.699 -7.727 1 86.06 11 LEU B CA 1
ATOM 1308 C C . LEU B 1 11 ? -2.908 -6.648 -7.723 1 86.06 11 LEU B C 1
ATOM 1310 O O . LEU B 1 11 ? -1.947 -6.758 -6.957 1 86.06 11 LEU B O 1
ATOM 1314 N N . GLU B 1 12 ? -3.025 -5.648 -8.578 1 86.56 12 GLU B N 1
ATOM 1315 C CA . GLU B 1 12 ? -1.994 -4.621 -8.695 1 86.56 12 GLU B CA 1
ATOM 1316 C C . GLU B 1 12 ? -1.862 -3.822 -7.402 1 86.56 12 GLU B C 1
ATOM 1318 O O . GLU B 1 12 ? -0.766 -3.385 -7.047 1 86.56 12 GLU B O 1
ATOM 1323 N N . ILE B 1 13 ? -2.934 -3.709 -6.73 1 83.5 13 ILE B N 1
ATOM 1324 C CA . ILE B 1 13 ? -2.883 -3.035 -5.441 1 83.5 13 ILE B CA 1
ATOM 1325 C C . ILE B 1 13 ? -2.107 -3.891 -4.441 1 83.5 13 ILE B C 1
ATOM 1327 O O . ILE B 1 13 ? -1.274 -3.377 -3.689 1 83.5 13 ILE B O 1
ATOM 1331 N N . ALA B 1 14 ? -2.359 -5.176 -4.438 1 83.75 14 ALA B N 1
ATOM 1332 C CA . ALA B 1 14 ? -1.617 -6.066 -3.551 1 83.75 14 ALA B CA 1
ATOM 1333 C C . ALA B 1 14 ? -0.118 -5.988 -3.82 1 83.75 14 ALA B C 1
ATOM 1335 O O . ALA B 1 14 ? 0.684 -5.906 -2.887 1 83.75 14 ALA B O 1
ATOM 1336 N N . VAL B 1 15 ? 0.244 -5.988 -5.078 1 85.62 15 VAL B N 1
ATOM 1337 C CA . VAL B 1 15 ? 1.642 -5.898 -5.488 1 85.62 15 VAL B CA 1
ATOM 1338 C C . VAL B 1 15 ? 2.209 -4.535 -5.094 1 85.62 15 VAL B C 1
ATOM 1340 O O . VAL B 1 15 ? 3.318 -4.449 -4.562 1 85.62 15 VAL B O 1
ATOM 1343 N N . PHE B 1 16 ? 1.408 -3.543 -5.367 1 80.44 16 PHE B N 1
ATOM 1344 C CA . PHE B 1 16 ? 1.791 -2.164 -5.094 1 80.44 16 PHE B CA 1
ATOM 1345 C C . PHE B 1 16 ? 2.096 -1.968 -3.615 1 80.44 16 PHE B C 1
ATOM 1347 O O . PHE B 1 16 ? 3.137 -1.412 -3.258 1 80.44 16 PHE B O 1
ATOM 1354 N N . VAL B 1 17 ? 1.209 -2.396 -2.768 1 80.06 17 VAL B N 1
ATOM 1355 C CA . VAL B 1 17 ? 1.354 -2.227 -1.325 1 80.06 17 VAL B CA 1
ATOM 1356 C C . VAL B 1 17 ? 2.611 -2.949 -0.844 1 80.06 17 VAL B C 1
ATOM 1358 O O . VAL B 1 17 ? 3.375 -2.41 -0.039 1 80.06 17 VAL B O 1
ATOM 1361 N N . ARG B 1 18 ? 2.9 -4.031 -1.318 1 79.12 18 ARG B N 1
ATOM 1362 C CA . ARG B 1 18 ? 4.09 -4.789 -0.939 1 79.12 18 ARG B CA 1
ATOM 1363 C C . ARG B 1 18 ? 5.359 -4.047 -1.333 1 79.12 18 ARG B C 1
ATOM 1365 O O . ARG B 1 18 ? 6.285 -3.918 -0.528 1 79.12 18 ARG B O 1
ATOM 1372 N N . ARG B 1 19 ? 5.445 -3.562 -2.523 1 76.75 19 ARG B N 1
ATOM 1373 C CA . ARG B 1 19 ? 6.641 -2.898 -3.035 1 76.75 19 ARG B CA 1
ATOM 1374 C C . ARG B 1 19 ? 6.867 -1.562 -2.336 1 76.75 19 ARG B C 1
ATOM 1376 O O . ARG B 1 19 ? 8.008 -1.17 -2.09 1 76.75 19 ARG B O 1
ATOM 1383 N N . ALA B 1 20 ? 5.734 -0.926 -2.098 1 72.44 20 ALA B N 1
ATOM 1384 C CA . ALA B 1 20 ? 5.836 0.343 -1.382 1 72.44 20 ALA B CA 1
ATOM 1385 C C . ALA B 1 20 ? 6.434 0.142 0.008 1 72.44 20 ALA B C 1
ATOM 1387 O O . ALA B 1 20 ? 7.266 0.937 0.454 1 72.44 20 ALA B O 1
ATOM 1388 N N . GLU B 1 21 ? 6.062 -0.903 0.643 1 70.44 21 GLU B N 1
ATOM 1389 C CA . GLU B 1 21 ? 6.598 -1.214 1.965 1 70.44 21 GLU B CA 1
ATOM 1390 C C . GLU B 1 21 ? 8.078 -1.579 1.891 1 70.44 21 GLU B C 1
ATOM 1392 O O . GLU B 1 21 ? 8.875 -1.133 2.717 1 70.44 21 GLU B O 1
ATOM 1397 N N . ALA B 1 22 ? 8.438 -2.309 0.89 1 71.25 22 ALA B N 1
ATOM 1398 C CA . ALA B 1 22 ? 9.828 -2.703 0.701 1 71.25 22 ALA B CA 1
ATOM 1399 C C . ALA B 1 22 ? 10.703 -1.489 0.399 1 71.25 22 ALA B C 1
ATOM 1401 O O . ALA B 1 22 ? 11.828 -1.383 0.905 1 71.25 22 ALA B O 1
ATOM 1402 N N . ALA B 1 23 ? 10.203 -0.628 -0.457 1 69.06 23 ALA B N 1
ATOM 1403 C CA . ALA B 1 23 ? 10.938 0.581 -0.824 1 69.06 23 ALA B CA 1
ATOM 1404 C C . ALA B 1 23 ? 11.117 1.499 0.381 1 69.06 23 ALA B C 1
ATOM 1406 O O . ALA B 1 23 ? 12.172 2.111 0.55 1 69.06 23 ALA B O 1
ATOM 1407 N N . ARG B 1 24 ? 10.039 1.594 1.107 1 66.56 24 ARG B N 1
ATOM 1408 C CA . ARG B 1 24 ? 10.117 2.414 2.311 1 66.56 24 ARG B CA 1
ATOM 1409 C C . ARG B 1 24 ? 11.211 1.917 3.242 1 66.56 24 ARG B C 1
ATOM 1411 O O . ARG B 1 24 ? 12.016 2.709 3.744 1 66.56 24 ARG B O 1
ATOM 1418 N N . ILE B 1 25 ? 11.367 0.689 3.418 1 64.69 25 ILE B N 1
ATOM 1419 C CA . ILE B 1 25 ? 12.352 0.075 4.301 1 64.69 25 ILE B CA 1
ATOM 1420 C C . ILE B 1 25 ? 13.75 0.271 3.723 1 64.69 25 ILE B C 1
ATOM 1422 O O . ILE B 1 25 ? 14.688 0.598 4.453 1 64.69 25 ILE B O 1
ATOM 1426 N N . ALA B 1 26 ? 13.797 0.139 2.475 1 65.62 26 ALA B N 1
ATOM 1427 C CA . ALA B 1 26 ? 15.094 0.183 1.816 1 65.62 26 ALA B CA 1
ATOM 1428 C C . ALA B 1 26 ? 15.602 1.617 1.701 1 65.62 26 ALA B C 1
ATOM 1430 O O . ALA B 1 26 ? 16.812 1.865 1.792 1 65.62 26 ALA B O 1
ATOM 1431 N N . TYR B 1 27 ? 14.695 2.455 1.427 1 63.5 27 TYR B N 1
ATOM 1432 C CA . TYR B 1 27 ? 15.156 3.777 1.022 1 63.5 27 TYR B CA 1
ATOM 1433 C C . TYR B 1 27 ? 14.961 4.793 2.143 1 63.5 27 TYR B C 1
ATOM 1435 O O . TYR B 1 27 ? 15.617 5.832 2.17 1 63.5 27 TYR B O 1
ATOM 1443 N N . LEU B 1 28 ? 13.914 4.508 2.844 1 60.19 28 LEU B N 1
ATOM 1444 C CA . LEU B 1 28 ? 13.656 5.535 3.846 1 60.19 28 LEU B CA 1
ATOM 1445 C C . LEU B 1 28 ? 14.312 5.18 5.176 1 60.19 28 LEU B C 1
ATOM 1447 O O . LEU B 1 28 ? 14.094 4.09 5.711 1 60.19 28 LEU B O 1
ATOM 1451 N N . LYS B 1 29 ? 15.562 5.477 5.195 1 59.03 29 LYS B N 1
ATOM 1452 C CA . LYS B 1 29 ? 16.391 5.328 6.391 1 59.03 29 LYS B CA 1
ATOM 1453 C C . LYS B 1 29 ? 15.641 5.801 7.637 1 59.03 29 LYS B C 1
ATOM 1455 O O . LYS B 1 29 ? 16.25 5.988 8.695 1 59.03 29 LYS B O 1
ATOM 1460 N N . TYR B 1 30 ? 14.398 6.078 7.504 1 58.22 30 TYR B N 1
ATOM 1461 C CA . TYR B 1 30 ? 13.82 6.77 8.648 1 58.22 30 TYR B CA 1
ATOM 1462 C C . TYR B 1 30 ? 13.023 5.805 9.523 1 58.22 30 TYR B C 1
ATOM 1464 O O . TYR B 1 30 ? 11.797 5.789 9.477 1 58.22 30 TYR B O 1
ATOM 1472 N N . LYS B 1 31 ? 13.734 4.977 10.148 1 57.59 31 LYS B N 1
ATOM 1473 C CA . LYS B 1 31 ? 13.203 3.945 11.031 1 57.59 31 LYS B CA 1
ATOM 1474 C C . LYS B 1 31 ? 12.133 4.516 11.961 1 57.59 31 LYS B C 1
ATOM 1476 O O . LYS B 1 31 ? 11.148 3.842 12.266 1 57.59 31 LYS B O 1
ATOM 1481 N N . ASP B 1 32 ? 12.375 5.758 12.25 1 60.47 32 ASP B N 1
ATOM 1482 C CA . ASP B 1 32 ? 11.469 6.328 13.25 1 60.47 32 ASP B CA 1
ATOM 1483 C C . ASP B 1 32 ? 10.297 7.039 12.586 1 60.47 32 ASP B C 1
ATOM 1485 O O . ASP B 1 32 ? 9.445 7.621 13.266 1 60.47 32 ASP B O 1
ATOM 1489 N N . PHE B 1 33 ? 10.188 6.984 11.344 1 75.75 33 PHE B N 1
ATOM 1490 C CA . PHE B 1 33 ? 9.164 7.703 10.602 1 75.75 33 PHE B CA 1
ATOM 1491 C C . PHE B 1 33 ? 8.375 6.75 9.703 1 75.75 33 PHE B C 1
ATOM 1493 O O . PHE B 1 33 ? 8.586 6.711 8.492 1 75.75 33 PHE B O 1
ATOM 1500 N N . ASP B 1 34 ? 7.547 6.082 10.422 1 78.5 34 ASP B N 1
ATOM 1501 C CA . ASP B 1 34 ? 6.73 5.137 9.664 1 78.5 34 ASP B CA 1
ATOM 1502 C C . ASP B 1 34 ? 5.582 5.852 8.953 1 78.5 34 ASP B C 1
ATOM 1504 O O . ASP B 1 34 ? 5.469 7.074 9.023 1 78.5 34 ASP B O 1
ATOM 1508 N N . ARG B 1 35 ? 4.816 5.141 8.273 1 82.25 35 ARG B N 1
ATOM 1509 C CA . ARG B 1 35 ? 3.756 5.684 7.43 1 82.25 35 ARG B CA 1
ATOM 1510 C C . ARG B 1 35 ? 2.744 6.465 8.258 1 82.25 35 ARG B C 1
ATOM 1512 O O . ARG B 1 35 ? 2.289 7.535 7.848 1 82.25 35 ARG B O 1
ATOM 1519 N N . SER B 1 36 ? 2.447 5.926 9.406 1 87 36 SER B N 1
ATOM 1520 C CA . SER B 1 36 ? 1.478 6.594 10.266 1 87 36 SER B CA 1
ATOM 1521 C C . SER B 1 36 ? 2.004 7.938 10.75 1 87 36 SER B C 1
ATOM 1523 O O . SER B 1 36 ? 1.269 8.93 10.781 1 87 36 SER B O 1
ATOM 1525 N N . THR B 1 37 ? 3.244 7.902 11.164 1 89.75 37 THR B N 1
ATOM 1526 C CA . THR B 1 37 ? 3.881 9.141 11.602 1 89.75 37 THR B CA 1
ATOM 1527 C C . THR B 1 37 ? 3.881 10.18 10.484 1 89.75 37 THR B C 1
ATOM 1529 O O . THR B 1 37 ? 3.525 11.336 10.711 1 89.75 37 THR B O 1
ATOM 1532 N N . TYR B 1 38 ? 4.227 9.781 9.297 1 91.88 38 TYR B N 1
ATOM 1533 C CA . TYR B 1 38 ? 4.289 10.672 8.141 1 91.88 38 TYR B CA 1
ATOM 1534 C C . TYR B 1 38 ? 2.936 11.328 7.887 1 91.88 38 TYR B C 1
ATOM 1536 O O . TYR B 1 38 ? 2.848 12.555 7.75 1 91.88 38 TYR B O 1
ATOM 1544 N N . LEU B 1 39 ? 1.924 10.562 7.855 1 92.81 39 LEU B N 1
ATOM 1545 C CA . LEU B 1 39 ? 0.596 11.062 7.52 1 92.81 39 LEU B CA 1
ATOM 1546 C C . LEU B 1 39 ? 0.056 11.961 8.633 1 92.81 39 LEU B C 1
ATOM 1548 O O . LEU B 1 39 ? -0.605 12.961 8.359 1 92.81 39 LEU B O 1
ATOM 1552 N N . LEU B 1 40 ? 0.316 11.57 9.852 1 94 40 LEU B N 1
ATOM 1553 C CA . LEU B 1 40 ? -0.149 12.367 10.977 1 94 40 LEU B CA 1
ATOM 1554 C C . LEU B 1 40 ? 0.519 13.742 10.984 1 94 40 LEU B C 1
ATOM 1556 O O . LEU B 1 40 ? -0.158 14.766 11.109 1 94 40 LEU B O 1
ATOM 1560 N N . LEU B 1 41 ? 1.828 13.766 10.867 1 95.75 41 LEU B N 1
ATOM 1561 C CA . LEU B 1 41 ? 2.559 15.031 10.859 1 95.75 41 LEU B CA 1
ATOM 1562 C C . LEU B 1 41 ? 2.178 15.875 9.648 1 95.75 41 LEU B C 1
ATOM 1564 O O . LEU B 1 41 ? 2.096 17.094 9.742 1 95.75 41 LEU B O 1
ATOM 1568 N N . HIS B 1 42 ? 2.004 15.211 8.547 1 95.31 42 HIS B N 1
ATOM 1569 C CA . HIS B 1 42 ? 1.56 15.906 7.344 1 95.31 42 HIS B CA 1
ATOM 1570 C C . HIS B 1 42 ? 0.241 16.641 7.586 1 95.31 42 HIS B C 1
ATOM 1572 O O . HIS B 1 42 ? 0.085 17.797 7.184 1 95.31 42 HIS B O 1
ATOM 1578 N N . ARG B 1 43 ? -0.667 15.992 8.188 1 94.5 43 ARG B N 1
ATOM 1579 C CA . ARG B 1 43 ? -1.973 16.578 8.469 1 94.5 43 ARG B CA 1
ATOM 1580 C C . ARG B 1 43 ? -1.846 17.781 9.414 1 94.5 43 ARG B C 1
ATOM 1582 O O . ARG B 1 43 ? -2.449 18.828 9.188 1 94.5 43 ARG B O 1
ATOM 1589 N N . LEU B 1 44 ? -1.093 17.609 10.477 1 96.81 44 LEU B N 1
ATOM 1590 C CA . LEU B 1 44 ? -0.904 18.688 11.43 1 96.81 44 LEU B CA 1
ATOM 1591 C C . LEU B 1 44 ? -0.23 19.891 10.773 1 96.81 44 LEU B C 1
ATOM 1593 O O . LEU B 1 44 ? -0.546 21.031 11.086 1 96.81 44 LEU B O 1
ATOM 1597 N N . ASP B 1 45 ? 0.707 19.609 9.914 1 96.31 45 ASP B N 1
ATOM 1598 C CA . ASP B 1 45 ? 1.417 20.656 9.211 1 96.31 45 ASP B CA 1
ATOM 1599 C C . ASP B 1 45 ? 0.483 21.406 8.258 1 96.31 45 ASP B C 1
ATOM 1601 O O . ASP B 1 45 ? 0.549 22.641 8.156 1 96.31 45 ASP B O 1
ATOM 1605 N N . GLU B 1 46 ? -0.392 20.734 7.637 1 94.44 46 GLU B N 1
ATOM 1606 C CA . GLU B 1 46 ? -1.271 21.281 6.609 1 94.44 46 GLU B CA 1
ATOM 1607 C C . GLU B 1 46 ? -2.498 21.953 7.23 1 94.44 46 GLU B C 1
ATOM 1609 O O . GLU B 1 46 ? -2.922 23.016 6.797 1 94.44 46 GLU B O 1
ATOM 1614 N N . LYS B 1 47 ? -3.1 21.312 8.297 1 94.75 47 LYS B N 1
ATOM 1615 C CA . LYS B 1 47 ? -4.398 21.734 8.797 1 94.75 47 LYS B CA 1
ATOM 1616 C C . LYS B 1 47 ? -4.266 22.438 10.148 1 94.75 47 LYS B C 1
ATOM 1618 O O . LYS B 1 47 ? -5.242 22.969 10.68 1 94.75 47 LYS B O 1
ATOM 1623 N N . GLY B 1 48 ? -3.105 22.391 10.688 1 95 48 GLY B N 1
ATOM 1624 C CA . GLY B 1 48 ? -2.889 22.984 11.992 1 95 48 GLY B CA 1
ATOM 1625 C C . GLY B 1 48 ? -3.201 22.047 13.141 1 95 48 GLY B C 1
ATOM 1626 O O . GLY B 1 48 ? -3.459 20.859 12.922 1 95 48 GLY B O 1
ATOM 1627 N N . ALA B 1 49 ? -3.115 22.547 14.336 1 95.31 49 ALA B N 1
ATOM 1628 C CA . ALA B 1 49 ? -3.309 21.766 15.555 1 95.31 49 ALA B CA 1
ATOM 1629 C C . ALA B 1 49 ? -4.715 21.172 15.609 1 95.31 49 ALA B C 1
ATOM 1631 O O . ALA B 1 49 ? -5.684 21.812 15.203 1 95.31 49 ALA B O 1
ATOM 1632 N N . GLN B 1 50 ? -4.797 19.953 16.062 1 94.38 50 GLN B N 1
ATOM 1633 C CA . GLN B 1 50 ? -6.07 19.25 16.125 1 94.38 50 GLN B CA 1
ATOM 1634 C C . GLN B 1 50 ? -6.18 18.438 17.422 1 94.38 50 GLN B C 1
ATOM 1636 O O . GLN B 1 50 ? -5.164 18.062 18.016 1 94.38 50 GLN B O 1
ATOM 1641 N N . GLY B 1 51 ? -7.457 18.234 17.844 1 93 51 GLY B N 1
ATOM 1642 C CA . GLY B 1 51 ? -7.695 17.344 18.984 1 93 51 GLY B CA 1
ATOM 1643 C C . GLY B 1 51 ? -7.539 15.875 18.625 1 93 51 GLY B C 1
ATOM 1644 O O . GLY B 1 51 ? -7.648 15.492 17.469 1 93 51 GLY B O 1
ATOM 1645 N N . ILE B 1 52 ? -7.297 15.125 19.641 1 90.5 52 ILE B N 1
ATOM 1646 C CA . ILE B 1 52 ? -7.051 13.695 19.469 1 90.5 52 ILE B CA 1
ATOM 1647 C C . ILE B 1 52 ? -8.281 13.039 18.844 1 90.5 52 ILE B C 1
ATOM 1649 O O . ILE B 1 52 ? -8.148 12.164 17.984 1 90.5 52 ILE B O 1
ATOM 1653 N N . LYS B 1 53 ? -9.438 13.469 19.234 1 90.75 53 LYS B N 1
ATOM 1654 C CA . LYS B 1 53 ? -10.656 12.891 18.688 1 90.75 53 LYS B CA 1
ATOM 1655 C C . LYS B 1 53 ? -10.82 13.211 17.203 1 90.75 53 LYS B C 1
ATOM 1657 O O . LYS B 1 53 ? -11.18 12.336 16.422 1 90.75 53 LYS B O 1
ATOM 1662 N N . ALA B 1 54 ? -10.586 14.414 16.875 1 91.19 54 ALA B N 1
ATOM 1663 C CA . ALA B 1 54 ? -10.672 14.844 15.484 1 91.19 54 ALA B CA 1
ATOM 1664 C C . ALA B 1 54 ? -9.672 14.07 14.617 1 91.19 54 ALA B C 1
ATOM 1666 O O . ALA B 1 54 ? -9.992 13.688 13.492 1 91.19 54 ALA B O 1
ATOM 1667 N N . LEU B 1 55 ? -8.516 13.836 15.102 1 93.25 55 LEU B N 1
ATOM 1668 C CA . LEU B 1 55 ? -7.484 13.086 14.391 1 93.25 55 LEU B CA 1
ATOM 1669 C C . LEU B 1 55 ? -7.875 11.625 14.242 1 93.25 55 LEU B C 1
ATOM 1671 O O . LEU B 1 55 ? -7.688 11.031 13.18 1 93.25 55 LEU B O 1
ATOM 1675 N N . ALA B 1 56 ? -8.406 11.102 15.305 1 91.31 56 ALA B N 1
ATOM 1676 C CA . ALA B 1 56 ? -8.852 9.711 15.266 1 91.31 56 ALA B CA 1
ATOM 1677 C C . ALA B 1 56 ? -9.922 9.508 14.195 1 91.31 56 ALA B C 1
ATOM 1679 O O . ALA B 1 56 ? -9.852 8.555 13.414 1 91.31 56 ALA B O 1
ATOM 1680 N N . ASP B 1 57 ? -10.867 10.453 14.102 1 87.38 57 ASP B N 1
ATOM 1681 C CA . ASP B 1 57 ? -11.93 10.398 13.102 1 87.38 57 ASP B CA 1
ATOM 1682 C C . ASP B 1 57 ? -11.367 10.531 11.688 1 87.38 57 ASP B C 1
ATOM 1684 O O . ASP B 1 57 ? -11.758 9.781 10.789 1 87.38 57 ASP B O 1
ATOM 1688 N N . ALA B 1 58 ? -10.422 11.43 11.555 1 85.38 58 ALA B N 1
ATOM 1689 C CA . ALA B 1 58 ? -9.844 11.695 10.242 1 85.38 58 ALA B CA 1
ATOM 1690 C C . ALA B 1 58 ? -9.086 10.484 9.719 1 85.38 58 ALA B C 1
ATOM 1692 O O . ALA B 1 58 ? -9.07 10.219 8.516 1 85.38 58 ALA B O 1
ATOM 1693 N N . PHE B 1 59 ? -8.438 9.758 10.586 1 86.25 59 PHE B N 1
ATOM 1694 C CA . PHE B 1 59 ? -7.609 8.625 10.18 1 86.25 59 PHE B CA 1
ATOM 1695 C C . PHE B 1 59 ? -8.359 7.312 10.359 1 86.25 59 PHE B C 1
ATOM 1697 O O . PHE B 1 59 ? -7.812 6.242 10.102 1 86.25 59 PHE B O 1
ATOM 1704 N N . GLN B 1 60 ? -9.586 7.43 10.828 1 81.44 60 GLN B N 1
ATOM 1705 C CA . GLN B 1 60 ? -10.422 6.254 11.039 1 81.44 60 GLN B CA 1
ATOM 1706 C C . GLN B 1 60 ? -9.727 5.25 11.961 1 81.44 60 GLN B C 1
ATOM 1708 O O . GLN B 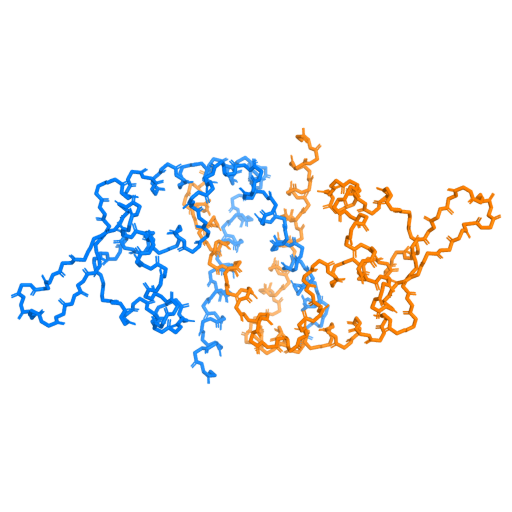1 60 ? -9.609 4.07 11.625 1 81.44 60 GLN B O 1
ATOM 1713 N N . LEU B 1 61 ? -9.242 5.734 13.031 1 84.06 61 LEU B N 1
ATOM 1714 C CA . LEU B 1 61 ? -8.602 4.949 14.078 1 84.06 61 LEU B CA 1
ATOM 1715 C C . LEU B 1 61 ? -9.359 5.066 15.391 1 84.06 61 LEU B C 1
ATOM 1717 O O . LEU B 1 61 ? -10.031 6.07 15.641 1 84.06 61 LEU B O 1
ATOM 1721 N N . ASP B 1 62 ? -9.227 4.008 16.141 1 87.31 62 ASP B N 1
ATOM 1722 C CA . ASP B 1 62 ? -9.797 4.129 17.484 1 87.31 62 ASP B CA 1
ATOM 1723 C C . ASP B 1 62 ? -8.938 5.043 18.359 1 87.31 62 ASP B C 1
ATOM 1725 O O . ASP B 1 62 ? -7.742 5.195 18.125 1 87.31 62 ASP B O 1
ATOM 1729 N N . LEU B 1 63 ? -9.633 5.594 19.297 1 91.06 63 LEU B N 1
ATOM 1730 C CA . LEU B 1 63 ? -9 6.586 20.156 1 91.06 63 LEU B CA 1
ATOM 1731 C C . LEU B 1 63 ? -7.801 5.988 20.891 1 91.06 63 LEU B C 1
ATOM 1733 O O . LEU B 1 63 ? -6.785 6.664 21.078 1 91.06 63 LEU B O 1
ATOM 1737 N N . SER B 1 64 ? -7.871 4.797 21.266 1 92.81 64 SER B N 1
ATOM 1738 C CA . SER B 1 64 ? -6.773 4.152 21.969 1 92.81 64 SER B CA 1
ATOM 1739 C C . SER B 1 64 ? -5.531 4.039 21.094 1 92.81 64 SER B C 1
ATOM 1741 O O . SER B 1 64 ? -4.418 4.309 21.547 1 92.81 64 SER B O 1
ATOM 1743 N N . THR B 1 65 ? -5.734 3.67 19.844 1 88.5 65 THR B N 1
ATOM 1744 C CA . THR B 1 65 ? -4.637 3.541 18.891 1 88.5 65 THR B CA 1
ATOM 1745 C C . THR B 1 65 ? -3.998 4.898 18.609 1 88.5 65 THR B C 1
ATOM 1747 O O . THR B 1 65 ? -2.773 5.035 18.656 1 88.5 65 THR B O 1
ATOM 1750 N N . LEU B 1 66 ? -4.84 5.812 18.344 1 92.38 66 LEU B N 1
ATOM 1751 C CA . LEU B 1 66 ? -4.32 7.141 18.047 1 92.38 66 LEU B CA 1
ATOM 1752 C C . LEU B 1 66 ? -3.596 7.727 19.25 1 92.38 66 LEU B C 1
ATOM 1754 O O . LEU B 1 66 ? -2.547 8.359 19.109 1 92.38 66 LEU B O 1
ATOM 1758 N N . SER B 1 67 ? -4.129 7.527 20.469 1 93.12 67 SER B N 1
ATOM 1759 C CA . SER B 1 67 ? -3.506 8.031 21.688 1 93.12 67 SER B CA 1
ATOM 1760 C C . SER B 1 67 ? -2.115 7.438 21.891 1 93.12 67 SER B C 1
ATOM 1762 O O . SER B 1 67 ? -1.168 8.156 22.219 1 93.12 67 SER B O 1
ATOM 1764 N N . ARG B 1 68 ? -2.012 6.188 21.641 1 93.75 68 ARG B N 1
ATOM 1765 C CA . ARG B 1 68 ? -0.72 5.523 21.766 1 93.75 68 ARG B CA 1
ATOM 1766 C C . ARG B 1 68 ? 0.267 6.051 20.734 1 93.75 68 ARG B C 1
ATOM 1768 O O . ARG B 1 68 ? 1.435 6.289 21.047 1 93.75 68 ARG B O 1
ATOM 1775 N N . GLN B 1 69 ? -0.168 6.195 19.562 1 91.38 69 GLN B N 1
ATOM 1776 C CA . GLN B 1 69 ? 0.68 6.695 18.484 1 91.38 69 GLN B CA 1
ATOM 1777 C C . GLN B 1 69 ? 1.159 8.117 18.781 1 91.38 69 GLN B C 1
ATOM 1779 O O . GLN B 1 69 ? 2.336 8.43 18.594 1 91.38 69 GLN B O 1
ATOM 1784 N N . THR B 1 70 ? 0.253 8.961 19.234 1 95 70 THR B N 1
ATOM 1785 C CA . THR B 1 70 ? 0.613 10.352 19.5 1 95 70 THR B CA 1
ATOM 1786 C C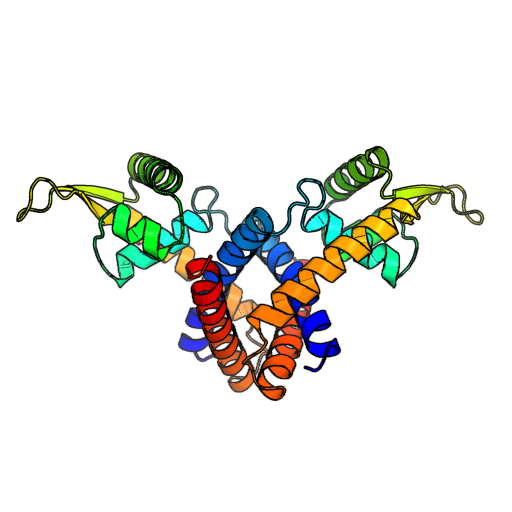 . THR B 1 70 ? 1.519 10.461 20.719 1 95 70 THR B C 1
ATOM 1788 O O . THR B 1 70 ? 2.395 11.32 20.781 1 95 70 THR B O 1
ATOM 1791 N N . ALA B 1 71 ? 1.292 9.586 21.703 1 95.19 71 ALA B N 1
ATOM 1792 C CA . ALA B 1 71 ? 2.18 9.555 22.859 1 95.19 71 ALA B CA 1
ATOM 1793 C C . ALA B 1 71 ? 3.607 9.219 22.453 1 95.19 71 ALA B C 1
ATOM 1795 O O . ALA B 1 71 ? 4.562 9.828 22.938 1 95.19 71 ALA B O 1
ATOM 1796 N N . SER B 1 72 ? 3.734 8.289 21.609 1 94.88 72 SER B N 1
ATOM 1797 C CA . SER B 1 72 ? 5.043 7.906 21.094 1 94.88 72 SER B CA 1
ATOM 1798 C C . SER B 1 72 ? 5.699 9.055 20.344 1 94.88 72 SER B C 1
ATOM 1800 O O . SER B 1 72 ? 6.898 9.305 20.5 1 94.88 72 SER B O 1
ATOM 1802 N N . LEU B 1 73 ? 4.969 9.812 19.594 1 95.31 73 LEU B N 1
ATOM 1803 C CA . LEU B 1 73 ? 5.477 10.945 18.812 1 95.31 73 LEU B CA 1
ATOM 1804 C C . LEU B 1 73 ? 5.867 12.102 19.719 1 95.31 73 LEU B C 1
ATOM 1806 O O . LEU B 1 73 ? 6.828 12.82 19.438 1 95.31 73 LEU B O 1
ATOM 1810 N N . GLU B 1 74 ? 5.078 12.203 20.75 1 96.19 74 GLU B N 1
ATOM 1811 C CA . GLU B 1 74 ? 5.406 13.227 21.75 1 96.19 74 GLU B CA 1
ATOM 1812 C C . GLU B 1 74 ? 6.723 12.906 22.453 1 96.19 74 GLU B C 1
ATOM 1814 O O . GLU B 1 74 ? 7.555 13.797 22.656 1 96.19 74 GLU B O 1
ATOM 1819 N N . ALA B 1 75 ? 6.863 11.695 22.781 1 95.88 75 ALA B N 1
ATOM 1820 C CA . ALA B 1 75 ? 8.094 11.242 23.438 1 95.88 75 ALA B CA 1
ATOM 1821 C C . ALA B 1 75 ? 9.305 11.461 22.531 1 95.88 75 ALA B C 1
ATOM 1823 O O . ALA B 1 75 ? 10.398 11.75 23.016 1 95.88 75 ALA B O 1
ATOM 1824 N N . LYS B 1 76 ? 9.164 11.445 21.203 1 94.75 76 LYS B N 1
ATOM 1825 C CA . LYS B 1 76 ? 10.234 11.617 20.219 1 94.75 76 LYS B CA 1
ATOM 1826 C C . LYS B 1 76 ? 10.438 13.094 19.906 1 94.75 76 LYS B C 1
ATOM 1828 O O . LYS B 1 76 ? 11.344 13.453 19.141 1 94.75 76 LYS B O 1
ATOM 1833 N N . GLY B 1 77 ? 9.539 13.93 20.422 1 96.44 77 GLY B N 1
ATOM 1834 C CA . GLY B 1 77 ? 9.664 15.375 20.25 1 96.44 77 GLY B CA 1
ATOM 1835 C C . GLY B 1 77 ? 9.07 15.875 18.953 1 96.44 77 GLY B C 1
ATOM 1836 O O . GLY B 1 77 ? 9.305 17.016 18.562 1 96.44 77 GLY B O 1
ATOM 1837 N N . PHE B 1 78 ? 8.273 15.047 18.219 1 97.12 78 PHE B N 1
ATOM 1838 C CA . PHE B 1 78 ? 7.715 15.414 16.922 1 97.12 78 PHE B CA 1
ATOM 1839 C C . PHE B 1 78 ? 6.48 16.281 17.109 1 97.12 78 PHE B C 1
ATOM 1841 O O . PHE B 1 78 ? 6.176 17.125 16.25 1 97.12 78 PHE B O 1
ATOM 1848 N N . VAL B 1 79 ? 5.746 16.016 18.234 1 97.75 79 VAL B N 1
ATOM 1849 C CA . VAL B 1 79 ? 4.516 16.75 18.531 1 97.75 79 VAL B CA 1
ATOM 1850 C C . VAL B 1 79 ? 4.477 17.141 20 1 97.75 79 VAL B C 1
ATOM 1852 O O . VAL B 1 79 ? 5.273 16.641 20.797 1 97.75 79 VAL B O 1
ATOM 1855 N N . GLU B 1 80 ? 3.609 18.047 20.344 1 97.44 80 G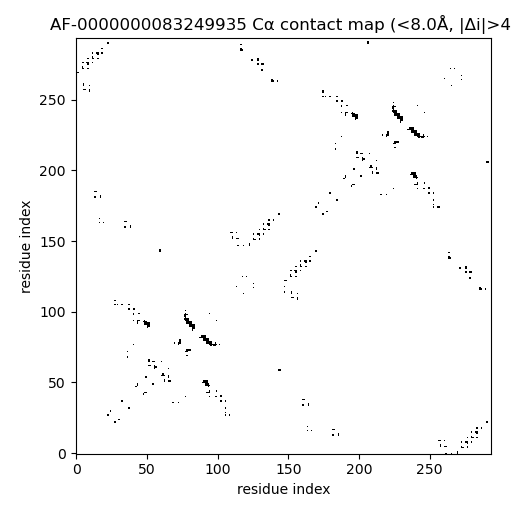LU B N 1
ATOM 1856 C CA . GLU B 1 80 ? 3.363 18.453 21.719 1 97.44 80 GLU B CA 1
ATOM 1857 C C . GLU B 1 80 ? 1.885 18.75 21.953 1 97.44 80 GLU B C 1
ATOM 1859 O O . GLU B 1 80 ? 1.188 19.219 21.031 1 97.44 80 GLU B O 1
ATOM 1864 N N . ARG B 1 81 ? 1.487 18.438 23.125 1 94.31 81 ARG B N 1
ATOM 1865 C CA . ARG B 1 81 ? 0.111 18.734 23.516 1 94.31 81 ARG B CA 1
ATOM 1866 C C . ARG B 1 81 ? 0.027 20.078 24.234 1 94.31 81 ARG B C 1
ATOM 1868 O O . ARG B 1 81 ? 0.854 20.375 25.109 1 94.31 81 ARG B O 1
ATOM 1875 N N . LYS B 1 82 ? -0.886 20.859 23.797 1 92.12 82 LYS B N 1
ATOM 1876 C CA . LYS B 1 82 ? -1.136 22.141 24.453 1 92.12 82 LYS B CA 1
ATOM 1877 C C . LYS B 1 82 ? -2.629 22.359 24.688 1 92.12 82 LYS B C 1
ATOM 1879 O O . LYS B 1 82 ? -3.447 22.016 23.828 1 92.12 82 LYS B O 1
ATOM 1884 N N . SER B 1 83 ? -2.912 22.797 25.891 1 85.31 83 SER B N 1
ATOM 1885 C CA . SER B 1 83 ? -4.305 23.125 26.188 1 85.31 83 SER B CA 1
ATOM 1886 C C . SER B 1 83 ? -4.762 24.344 25.391 1 85.31 83 SER B C 1
ATOM 1888 O O . SER B 1 83 ? -3.982 25.281 25.172 1 85.31 83 SER B O 1
ATOM 1890 N N . ASP B 1 84 ? -5.93 24.156 24.844 1 75.44 84 ASP B N 1
ATOM 1891 C CA . ASP B 1 84 ? -6.516 25.297 24.141 1 75.44 84 ASP B CA 1
ATOM 1892 C C . ASP B 1 84 ? -6.793 26.453 25.109 1 75.44 84 ASP B C 1
ATOM 1894 O O . ASP B 1 84 ? -7.305 26.234 26.203 1 75.44 84 ASP B O 1
ATOM 1898 N N . VAL B 1 85 ? -6.359 27.609 24.781 1 69.94 85 VAL B N 1
ATOM 1899 C CA . VAL B 1 85 ? -6.5 28.797 25.609 1 69.94 85 VAL B CA 1
ATOM 1900 C C . VAL B 1 85 ? -7.977 29.047 25.906 1 69.94 85 VAL B C 1
ATOM 1902 O O . VAL B 1 85 ? -8.328 29.547 26.984 1 69.94 85 VAL B O 1
ATOM 1905 N N . ARG B 1 86 ? -8.773 28.719 24.906 1 74 86 ARG B N 1
ATOM 1906 C CA . ARG B 1 86 ? -10.195 29.031 25.016 1 74 86 ARG B CA 1
ATOM 1907 C C . ARG B 1 86 ? -10.93 27.984 25.812 1 74 86 ARG B C 1
ATOM 1909 O O . ARG B 1 86 ? -11.969 28.266 26.422 1 74 86 ARG B O 1
ATOM 1916 N N . ASP B 1 87 ? -10.484 26.875 25.734 1 73.81 87 ASP B N 1
ATOM 1917 C CA . ASP B 1 87 ? -11.094 25.766 26.453 1 73.81 87 ASP B CA 1
ATOM 1918 C C . ASP B 1 87 ? -10.031 24.828 27.016 1 73.81 87 ASP B C 1
ATOM 1920 O O . ASP B 1 87 ? -9.531 23.953 26.297 1 73.81 87 ASP B O 1
ATOM 1924 N N . ALA B 1 88 ? -9.742 25 28.25 1 72.94 88 ALA B N 1
ATOM 1925 C CA . ALA B 1 88 ? -8.648 24.297 28.922 1 72.94 88 ALA B CA 1
ATOM 1926 C C . ALA B 1 88 ? -8.867 22.797 28.891 1 72.94 88 ALA B C 1
ATOM 1928 O O . ALA B 1 88 ? -7.934 22.016 29.109 1 72.94 88 ALA B O 1
ATOM 1929 N N . ARG B 1 89 ? -10.078 22.469 28.562 1 74.5 89 ARG B N 1
ATOM 1930 C CA . ARG B 1 89 ? -10.406 21.047 28.547 1 74.5 89 ARG B CA 1
ATOM 1931 C C . ARG B 1 89 ? -10.031 20.422 27.219 1 74.5 89 ARG B C 1
ATOM 1933 O O . ARG B 1 89 ? -9.93 19.188 27.109 1 74.5 89 ARG B O 1
ATOM 1940 N N . ILE B 1 90 ? -9.703 21.281 26.297 1 77.81 90 ILE B N 1
ATOM 1941 C CA . ILE B 1 90 ? -9.359 20.766 24.969 1 77.81 90 ILE B CA 1
ATOM 1942 C C . ILE B 1 90 ? -7.84 20.75 24.797 1 77.81 90 ILE B C 1
ATOM 1944 O O . ILE B 1 90 ? -7.188 21.797 24.922 1 77.81 90 ILE B O 1
ATOM 1948 N N . ASN B 1 91 ? -7.344 19.578 24.688 1 88 91 ASN B N 1
ATOM 1949 C CA . ASN B 1 91 ? -5.922 19.406 24.391 1 88 91 ASN B CA 1
ATOM 1950 C C . ASN B 1 91 ? -5.672 19.203 22.906 1 88 91 ASN B C 1
ATOM 1952 O O . ASN B 1 91 ? -6.203 18.266 22.297 1 88 91 ASN B O 1
ATOM 1956 N N . LEU B 1 92 ? -4.945 20.188 22.391 1 94.38 92 LEU B N 1
ATOM 1957 C CA . LEU B 1 92 ? -4.641 20.141 20.969 1 94.38 92 LEU B CA 1
ATOM 1958 C C . LEU B 1 92 ? -3.232 19.594 20.734 1 94.38 92 LEU B C 1
ATOM 1960 O O . LEU B 1 92 ? -2.312 19.891 21.5 1 94.38 92 LEU B O 1
ATOM 1964 N N . LEU B 1 93 ? -3.139 18.844 19.734 1 96.38 93 LEU B N 1
ATOM 1965 C CA . LEU B 1 93 ? -1.847 18.328 19.297 1 96.38 93 LEU B CA 1
ATOM 1966 C C . LEU B 1 93 ? -1.222 19.234 18.234 1 96.38 93 LEU B C 1
ATOM 1968 O O . LEU B 1 93 ? -1.849 19.531 17.219 1 96.38 93 LEU B O 1
ATOM 1972 N N . HIS B 1 94 ? 0.011 19.672 18.562 1 97.06 94 HIS B N 1
ATOM 1973 C CA . HIS B 1 94 ? 0.763 20.547 17.672 1 97.06 94 HIS B CA 1
ATOM 1974 C C . HIS B 1 94 ? 2.01 19.844 17.141 1 97.06 94 HIS B C 1
ATOM 1976 O O . HIS B 1 94 ? 2.666 19.094 17.875 1 97.06 94 HIS B O 1
ATOM 1982 N N . ILE B 1 95 ? 2.293 20.094 15.859 1 97.69 95 ILE B N 1
ATOM 1983 C CA . ILE B 1 95 ? 3.607 19.688 15.375 1 97.69 95 ILE B CA 1
ATOM 1984 C C . ILE B 1 95 ? 4.672 20.641 15.898 1 97.69 95 ILE B C 1
ATOM 1986 O O . ILE B 1 95 ? 4.453 21.859 15.945 1 97.69 95 ILE B O 1
ATOM 1990 N N . THR B 1 96 ? 5.789 20.109 16.359 1 97.94 96 THR B N 1
ATOM 1991 C CA . THR B 1 96 ? 6.895 20.938 16.844 1 97.94 96 THR B CA 1
ATOM 1992 C C . THR B 1 96 ? 7.789 21.375 15.688 1 97.94 96 THR B C 1
ATOM 1994 O O . THR B 1 96 ? 7.699 20.828 14.586 1 97.94 96 THR B O 1
ATOM 1997 N N . PRO B 1 97 ? 8.656 22.422 15.953 1 97.94 97 PRO B N 1
ATOM 1998 C CA . PRO B 1 97 ? 9.648 22.766 14.93 1 97.94 97 PRO B CA 1
ATOM 1999 C C . PRO B 1 97 ? 10.516 21.578 14.523 1 97.94 97 PRO B C 1
ATOM 2001 O O . PRO B 1 97 ? 10.797 21.391 13.336 1 97.94 97 PRO B O 1
ATOM 2004 N N . TYR B 1 98 ? 10.844 20.781 15.477 1 96.88 98 TYR B N 1
ATOM 2005 C CA . TYR B 1 98 ? 11.633 19.594 15.211 1 96.88 98 TYR B CA 1
ATOM 2006 C C . TYR B 1 98 ? 10.836 18.594 14.375 1 96.88 98 TYR B C 1
ATOM 2008 O O . TYR B 1 98 ? 11.352 18.016 13.414 1 96.88 98 TYR B O 1
ATOM 2016 N N . GLY B 1 99 ? 9.578 18.375 14.758 1 96.38 99 GLY B N 1
ATOM 2017 C CA . GLY B 1 99 ? 8.703 17.516 13.984 1 96.38 99 GLY B CA 1
ATOM 2018 C C . GLY B 1 99 ? 8.531 17.953 12.547 1 96.38 99 GLY B C 1
ATOM 2019 O O . GLY B 1 99 ? 8.5 17.125 11.633 1 96.38 99 GLY B O 1
ATOM 2020 N N . ARG B 1 100 ? 8.461 19.219 12.352 1 97.06 100 ARG B N 1
ATOM 2021 C CA . ARG B 1 100 ? 8.297 19.781 11.016 1 97.06 100 ARG B CA 1
ATOM 2022 C C . ARG B 1 100 ? 9.555 19.578 10.18 1 97.06 100 ARG B C 1
ATOM 2024 O O . ARG B 1 100 ? 9.477 19.266 8.992 1 97.06 100 ARG B O 1
ATOM 2031 N N . GLU B 1 101 ? 10.664 19.797 10.828 1 96 101 GLU B N 1
ATOM 2032 C CA . GLU B 1 101 ? 11.93 19.562 10.148 1 96 101 GLU B CA 1
ATOM 2033 C C . GLU B 1 101 ? 12.047 18.109 9.68 1 96 101 GLU B C 1
ATOM 2035 O O . GLU B 1 101 ? 12.461 17.844 8.547 1 96 101 GLU B O 1
ATOM 2040 N N . GLN B 1 102 ? 11.711 17.172 10.555 1 92.69 102 GLN B N 1
ATOM 2041 C CA . GLN B 1 102 ? 11.75 15.758 10.211 1 92.69 102 GLN B CA 1
ATOM 2042 C C . GLN B 1 102 ? 10.773 15.438 9.086 1 92.69 102 GLN B C 1
ATOM 2044 O O . GLN B 1 102 ? 11.102 14.688 8.164 1 92.69 102 GLN B O 1
ATOM 2049 N N . LEU B 1 103 ? 9.586 16.031 9.133 1 93.88 103 LEU B N 1
ATOM 2050 C CA . LEU B 1 103 ? 8.578 15.836 8.094 1 93.88 103 LEU B CA 1
ATOM 2051 C C . LEU B 1 103 ? 9.094 16.297 6.738 1 93.88 103 LEU B C 1
ATOM 2053 O O . LEU B 1 103 ? 8.945 15.586 5.738 1 93.88 103 LEU B O 1
ATOM 2057 N N . TYR B 1 104 ? 9.703 17.453 6.719 1 94.12 104 TYR B N 1
ATOM 2058 C CA . TYR B 1 104 ? 10.164 18.031 5.457 1 94.12 104 TYR B CA 1
ATOM 2059 C C . TYR B 1 104 ? 11.289 17.188 4.859 1 94.12 104 TYR B C 1
ATOM 2061 O O . TYR B 1 104 ? 11.375 17.031 3.641 1 94.12 104 TYR B O 1
ATOM 2069 N N . GLU B 1 105 ? 12.117 16.656 5.719 1 91.06 105 GLU B N 1
ATOM 2070 C CA . GLU B 1 105 ? 13.188 15.781 5.25 1 91.06 105 GLU B CA 1
ATOM 2071 C C . GLU B 1 105 ? 12.633 14.523 4.594 1 91.06 105 GLU B C 1
ATOM 2073 O O . GLU B 1 105 ? 13.078 14.133 3.514 1 91.06 105 GLU B O 1
ATOM 2078 N N . VAL B 1 106 ? 11.727 13.914 5.254 1 88.5 106 VAL B N 1
ATOM 2079 C CA . VAL B 1 106 ? 11.133 12.688 4.742 1 88.5 106 VAL B CA 1
ATOM 2080 C C . VAL B 1 106 ? 10.344 12.984 3.469 1 88.5 106 VAL B C 1
ATOM 2082 O O . VAL B 1 106 ? 10.414 12.219 2.5 1 88.5 106 VAL B O 1
ATOM 2085 N N . ARG B 1 107 ? 9.609 14.102 3.5 1 89.31 107 ARG B N 1
ATOM 2086 C CA . ARG B 1 107 ? 8.828 14.508 2.336 1 89.31 107 ARG B CA 1
ATOM 2087 C C . ARG B 1 107 ? 9.727 14.719 1.121 1 89.31 107 ARG B C 1
ATOM 2089 O O . ARG B 1 107 ? 9.398 14.281 0.017 1 89.31 107 ARG B O 1
ATOM 2096 N N . GLU B 1 108 ? 10.797 15.398 1.329 1 90.25 108 GLU B N 1
ATOM 2097 C CA . GLU B 1 108 ? 11.742 15.648 0.243 1 90.25 108 GLU B CA 1
ATOM 2098 C C . GLU B 1 108 ? 12.32 14.344 -0.295 1 90.25 108 GLU B C 1
ATOM 2100 O O . GLU B 1 108 ? 12.469 14.172 -1.508 1 90.25 108 GLU B O 1
ATOM 2105 N N . ALA B 1 109 ? 12.703 13.461 0.591 1 86.62 109 ALA B N 1
ATOM 2106 C CA . ALA B 1 109 ? 13.234 12.156 0.183 1 86.62 109 ALA B CA 1
ATOM 2107 C C . ALA B 1 109 ? 12.203 11.375 -0.627 1 86.62 109 ALA B C 1
ATOM 2109 O O . ALA B 1 109 ? 12.547 10.75 -1.631 1 86.62 109 ALA B O 1
ATOM 2110 N N . ARG B 1 110 ? 10.969 11.406 -0.219 1 86.31 110 ARG B N 1
ATOM 2111 C CA . ARG B 1 110 ? 9.891 10.727 -0.931 1 86.31 110 ARG B CA 1
ATOM 2112 C C . ARG B 1 110 ? 9.68 11.336 -2.312 1 86.31 110 ARG B C 1
ATOM 2114 O O . ARG B 1 110 ? 9.531 10.617 -3.301 1 86.31 110 ARG B O 1
ATOM 2121 N N . GLN B 1 111 ? 9.68 12.633 -2.342 1 88.38 111 GLN B N 1
ATOM 2122 C CA . GLN B 1 111 ? 9.469 13.32 -3.611 1 88.38 111 GLN B CA 1
ATOM 2123 C C . GLN B 1 111 ? 10.602 13.016 -4.59 1 88.38 111 GLN B C 1
ATOM 2125 O O . GLN B 1 111 ? 10.367 12.867 -5.789 1 88.38 111 GLN B O 1
ATOM 2130 N N . GLN B 1 112 ? 11.789 12.953 -4.09 1 87.44 112 GLN B N 1
ATOM 2131 C CA . GLN B 1 112 ? 12.93 12.602 -4.934 1 87.44 112 GLN B CA 1
ATOM 2132 C C . GLN B 1 112 ? 12.797 11.18 -5.48 1 87.44 112 GLN B C 1
ATOM 2134 O O . GLN B 1 112 ? 13.055 10.938 -6.656 1 87.44 112 GLN B O 1
ATOM 2139 N N . LEU B 1 113 ? 12.438 10.273 -4.648 1 84.25 113 LEU B N 1
ATOM 2140 C CA . LEU B 1 113 ? 12.258 8.883 -5.062 1 84.25 113 LEU B CA 1
ATOM 2141 C C . LEU B 1 113 ? 11.188 8.766 -6.137 1 84.25 113 LEU B C 1
ATOM 2143 O O . LEU B 1 113 ? 11.414 8.156 -7.184 1 84.25 113 LEU B O 1
ATOM 2147 N N . PHE B 1 114 ? 10.008 9.414 -5.906 1 88.5 114 PHE B N 1
ATOM 2148 C CA . PHE B 1 114 ? 8.898 9.32 -6.852 1 88.5 114 PHE B CA 1
ATOM 2149 C C . PHE B 1 114 ? 9.211 10.102 -8.125 1 88.5 114 PHE B C 1
ATOM 2151 O O . PHE B 1 114 ? 8.75 9.734 -9.211 1 88.5 114 PHE B O 1
ATOM 2158 N N . GLY B 1 115 ? 10.016 11.164 -7.973 1 87.25 115 GLY B N 1
ATOM 2159 C CA . GLY B 1 115 ? 10.516 11.852 -9.148 1 87.25 115 GLY B CA 1
ATOM 2160 C C . GLY B 1 115 ? 11.352 10.961 -10.047 1 87.25 115 GLY B C 1
ATOM 2161 O O . GLY B 1 115 ? 11.219 11.008 -11.273 1 87.25 115 GLY B O 1
ATOM 2162 N N . LYS B 1 116 ? 12.18 10.156 -9.406 1 85.62 116 LYS B N 1
ATOM 2163 C CA . LYS B 1 116 ? 13.008 9.211 -10.156 1 85.62 116 LYS B CA 1
ATOM 2164 C C . LYS B 1 116 ? 12.164 8.094 -10.758 1 85.62 116 LYS B C 1
ATOM 2166 O O . LYS B 1 116 ? 12.336 7.738 -11.922 1 85.62 116 LYS B O 1
ATOM 2171 N N . LEU B 1 117 ? 11.25 7.52 -10.008 1 84.12 117 LEU B N 1
ATOM 2172 C CA . LEU B 1 117 ? 10.422 6.398 -10.43 1 84.12 117 LEU B CA 1
ATOM 2173 C C . LEU B 1 117 ? 9.523 6.801 -11.602 1 84.12 117 LEU B C 1
ATOM 2175 O O . LEU B 1 117 ? 9.32 6.012 -12.531 1 84.12 117 LEU B O 1
ATOM 2179 N N . LEU B 1 118 ? 9.031 8.07 -11.609 1 90.56 118 LEU B N 1
ATOM 2180 C CA . LEU B 1 118 ? 8.016 8.484 -12.57 1 90.56 118 LEU B CA 1
ATOM 2181 C C . LEU B 1 118 ? 8.617 9.391 -13.641 1 90.56 118 LEU B C 1
ATOM 2183 O O . LEU B 1 118 ? 7.883 10.016 -14.414 1 90.56 118 LEU B O 1
ATOM 2187 N N . GLY B 1 119 ? 9.898 9.484 -13.617 1 88.88 119 GLY B N 1
ATOM 2188 C CA . GLY B 1 119 ? 10.586 10.414 -14.508 1 88.88 119 GLY B CA 1
ATOM 2189 C C . GLY B 1 119 ? 10.266 10.188 -15.969 1 88.88 119 GLY B C 1
ATOM 2190 O O . GLY B 1 119 ? 10.219 11.133 -16.75 1 88.88 119 GLY B O 1
ATOM 2191 N N . ASP B 1 120 ? 10 8.914 -16.391 1 90.94 120 ASP B N 1
ATOM 2192 C CA . ASP B 1 120 ? 9.789 8.57 -17.781 1 90.94 120 ASP B CA 1
ATOM 2193 C C . ASP B 1 120 ? 8.305 8.523 -18.125 1 90.94 120 ASP B C 1
ATOM 2195 O O . ASP B 1 120 ? 7.926 8.18 -19.25 1 90.94 120 ASP B O 1
ATOM 2199 N N . TRP B 1 121 ? 7.484 8.805 -17.188 1 93.75 121 TRP B N 1
ATOM 2200 C CA . TRP B 1 121 ? 6.047 8.852 -17.422 1 93.75 121 TRP B CA 1
ATOM 2201 C C . TRP B 1 121 ? 5.645 10.172 -18.078 1 93.75 121 TRP B C 1
ATOM 2203 O O . TRP B 1 121 ? 6.246 11.211 -17.797 1 93.75 121 TRP B O 1
ATOM 2213 N N . SER B 1 122 ? 4.629 10.156 -18.922 1 95 122 SER B N 1
ATOM 2214 C CA . SER B 1 122 ? 4.098 11.398 -19.484 1 95 122 SER B CA 1
ATOM 2215 C C . SER B 1 122 ? 3.381 12.219 -18.406 1 95 122 SER B C 1
ATOM 2217 O O . SER B 1 122 ? 2.953 11.688 -17.391 1 95 122 SER B O 1
ATOM 2219 N N . ASP B 1 123 ? 3.219 13.484 -18.656 1 93.25 123 ASP B N 1
ATOM 2220 C CA . ASP B 1 123 ? 2.48 14.359 -17.75 1 93.25 123 ASP B CA 1
ATOM 2221 C C . ASP B 1 123 ? 1.042 13.883 -17.578 1 93.25 123 ASP B C 1
ATOM 2223 O O . ASP B 1 123 ? 0.491 13.945 -16.469 1 93.25 123 ASP B O 1
ATOM 2227 N N . GLU B 1 124 ? 0.525 13.383 -18.625 1 94.94 124 GLU B N 1
ATOM 2228 C CA . GLU B 1 124 ? -0.854 12.906 -18.594 1 94.94 124 GLU B CA 1
ATOM 2229 C C . GLU B 1 124 ? -0.985 11.656 -17.719 1 94.94 124 GLU B C 1
ATOM 2231 O O . GLU B 1 124 ? -1.944 11.523 -16.953 1 94.94 124 GLU B O 1
ATOM 2236 N N . GLU B 1 125 ? -0.043 10.766 -17.828 1 94.5 125 GLU B N 1
ATOM 2237 C CA . GLU B 1 125 ? -0.058 9.555 -17 1 94.5 125 GLU B CA 1
ATOM 2238 C C . GLU B 1 125 ? 0.073 9.891 -15.523 1 94.5 125 GLU B C 1
ATOM 2240 O O . GLU B 1 125 ? -0.644 9.328 -14.688 1 94.5 125 GLU B O 1
ATOM 2245 N N . ARG B 1 126 ? 0.943 10.82 -15.195 1 93.81 126 ARG B N 1
ATOM 2246 C CA . ARG B 1 126 ? 1.154 11.219 -13.805 1 93.81 126 ARG B CA 1
ATOM 2247 C C . ARG B 1 126 ? -0.092 11.891 -13.234 1 93.81 126 ARG B C 1
ATOM 2249 O O . ARG B 1 126 ? -0.523 11.57 -12.125 1 93.81 126 ARG B O 1
ATOM 2256 N N . ARG B 1 127 ? -0.615 12.766 -14.008 1 94.31 127 ARG B N 1
ATOM 2257 C CA . ARG B 1 127 ? -1.82 13.469 -13.578 1 94.31 127 ARG B CA 1
ATOM 2258 C C . ARG B 1 127 ? -2.975 12.492 -13.367 1 94.31 127 ARG B C 1
ATOM 2260 O O . ARG B 1 127 ? -3.66 12.547 -12.344 1 94.31 127 ARG B O 1
ATOM 2267 N N . SER B 1 128 ? -3.176 11.586 -14.305 1 94.81 128 SER B N 1
ATOM 2268 C CA . SER B 1 128 ? -4.258 10.609 -14.234 1 94.81 128 SER B CA 1
ATOM 2269 C C . SER B 1 128 ? -4.094 9.695 -13.031 1 94.81 128 SER B C 1
ATOM 2271 O O . SER B 1 128 ? -5.062 9.422 -12.312 1 94.81 128 SER B O 1
ATOM 2273 N N . LEU B 1 129 ? -2.891 9.227 -12.766 1 93.19 129 LEU B N 1
ATOM 2274 C CA . LEU B 1 129 ? -2.648 8.359 -11.617 1 93.19 129 LEU B CA 1
ATOM 2275 C C . LEU B 1 129 ? -2.957 9.094 -10.312 1 93.19 129 LEU B C 1
ATOM 2277 O O . LEU B 1 129 ? -3.639 8.547 -9.445 1 93.19 129 LEU B O 1
ATOM 2281 N N . GLY B 1 130 ? -2.447 10.336 -10.242 1 92.25 130 GLY B N 1
ATOM 2282 C CA . GLY B 1 130 ? -2.715 11.125 -9.055 1 92.25 130 GLY B CA 1
ATOM 2283 C C . GLY B 1 130 ? -4.195 11.328 -8.789 1 92.25 130 GLY B C 1
ATOM 2284 O O . GLY B 1 130 ? -4.664 11.148 -7.664 1 92.25 130 GLY B O 1
ATOM 2285 N N . GLU B 1 131 ? -4.941 11.641 -9.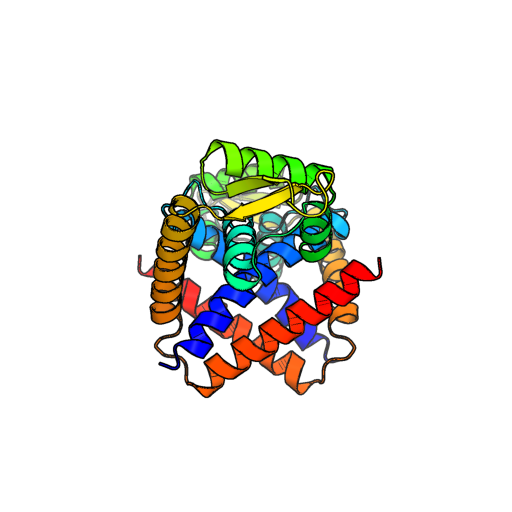805 1 93.75 131 GLU B N 1
ATOM 2286 C CA . GLU B 1 131 ? -6.371 11.898 -9.688 1 93.75 131 GLU B CA 1
ATOM 2287 C C . GLU B 1 131 ? -7.137 10.625 -9.328 1 93.75 131 GLU B C 1
ATOM 2289 O O . GLU B 1 131 ? -8.055 10.656 -8.508 1 93.75 131 GLU B O 1
ATOM 2294 N N . LEU B 1 132 ? -6.816 9.539 -9.953 1 92.81 132 LEU B N 1
ATOM 2295 C CA . LEU B 1 132 ? -7.516 8.273 -9.719 1 92.81 132 LEU B CA 1
ATOM 2296 C C . LEU B 1 132 ? -7.207 7.738 -8.328 1 92.81 132 LEU B C 1
ATOM 2298 O O . LEU B 1 132 ? -8.086 7.16 -7.676 1 92.81 132 LEU B O 1
ATOM 2302 N N . LEU B 1 133 ? -5.945 7.914 -7.844 1 91.38 133 LEU B N 1
ATOM 2303 C CA . LEU B 1 133 ? -5.598 7.52 -6.484 1 91.38 133 LEU B CA 1
ATOM 2304 C C . LEU B 1 133 ? -6.371 8.352 -5.465 1 91.38 133 LEU B C 1
ATOM 2306 O O . LEU B 1 133 ? -6.844 7.82 -4.457 1 91.38 133 LEU B O 1
ATOM 2310 N N . GLU B 1 134 ? -6.477 9.648 -5.723 1 91.5 134 GLU B N 1
ATOM 2311 C CA . GLU B 1 134 ? -7.254 10.523 -4.855 1 91.5 134 GLU B CA 1
ATOM 2312 C C . GLU B 1 134 ? -8.711 10.086 -4.793 1 91.5 134 GLU B C 1
ATOM 2314 O O . GLU B 1 134 ? -9.305 10.031 -3.715 1 91.5 134 GLU B O 1
ATOM 2319 N N . LYS B 1 135 ? -9.258 9.812 -5.93 1 91.31 135 LYS B N 1
ATOM 2320 C CA . LYS B 1 135 ? -10.641 9.336 -5.984 1 91.31 135 LYS B CA 1
ATOM 2321 C C . LYS B 1 135 ? -10.797 8.016 -5.227 1 91.31 135 LYS B C 1
ATOM 2323 O O . LYS B 1 135 ? -11.789 7.82 -4.52 1 91.31 135 LYS B O 1
ATOM 2328 N N . PHE B 1 136 ? -9.875 7.141 -5.391 1 89.75 136 PHE B N 1
ATOM 2329 C CA . PHE B 1 136 ? -9.914 5.855 -4.699 1 89.75 136 PHE B CA 1
ATOM 2330 C C . PHE B 1 136 ? -9.898 6.055 -3.189 1 89.75 136 PHE B C 1
ATOM 2332 O O . PHE B 1 136 ? -10.656 5.41 -2.467 1 89.75 136 PHE B O 1
ATOM 2339 N N . ASN B 1 137 ? -8.992 6.902 -2.725 1 88.56 137 ASN B N 1
ATOM 2340 C CA . ASN B 1 137 ? -8.898 7.172 -1.293 1 88.56 137 ASN B CA 1
ATOM 2341 C C . ASN B 1 137 ? -10.195 7.762 -0.747 1 88.56 137 ASN B C 1
ATOM 2343 O O . ASN B 1 137 ? -10.625 7.414 0.353 1 88.56 137 ASN B O 1
ATOM 2347 N N . ARG B 1 138 ? -10.844 8.617 -1.503 1 87.38 138 ARG B N 1
ATOM 2348 C CA . ARG B 1 138 ? -12.125 9.18 -1.103 1 87.38 138 ARG B CA 1
ATOM 2349 C C . ARG B 1 138 ? -13.203 8.102 -1.04 1 87.38 138 ARG B C 1
ATOM 2351 O O . ARG B 1 138 ? -14.016 8.07 -0.111 1 87.38 138 ARG B O 1
ATOM 2358 N N . THR B 1 139 ? -13.188 7.27 -2.07 1 85.62 139 THR B N 1
ATOM 2359 C CA . THR B 1 139 ? -14.156 6.176 -2.133 1 85.62 139 THR B CA 1
ATOM 2360 C C . THR B 1 139 ? -14.008 5.258 -0.924 1 85.62 139 THR B C 1
ATOM 2362 O O . THR B 1 139 ? -15.008 4.863 -0.316 1 85.62 139 THR B O 1
ATOM 2365 N N . THR B 1 140 ? -12.781 4.938 -0.557 1 83 140 THR B N 1
ATOM 2366 C CA . THR B 1 140 ? -12.516 4.027 0.552 1 83 140 THR B CA 1
ATOM 2367 C C . THR B 1 140 ? -12.891 4.676 1.883 1 83 140 THR B C 1
ATOM 2369 O O . THR B 1 140 ? -13.383 4 2.791 1 83 140 THR B O 1
ATOM 2372 N N . GLU B 1 141 ? -12.617 5.926 2.023 1 79.88 141 GLU B N 1
ATOM 2373 C CA . GLU B 1 141 ? -13 6.668 3.223 1 79.88 141 GLU B CA 1
ATOM 2374 C C . GLU B 1 141 ? -14.508 6.602 3.453 1 79.88 141 GLU B C 1
ATOM 2376 O O . GLU B 1 141 ? -14.961 6.391 4.582 1 79.88 141 GLU B O 1
ATOM 2381 N N . HIS B 1 142 ? -15.211 6.754 2.393 1 77.62 142 HIS B N 1
ATOM 2382 C CA . HIS B 1 142 ? -16.672 6.719 2.479 1 77.62 142 HIS B CA 1
ATOM 2383 C C . HIS B 1 142 ? -17.172 5.32 2.824 1 77.62 142 HIS B C 1
ATOM 2385 O O . HIS B 1 142 ? -18.141 5.172 3.566 1 77.62 142 HIS B O 1
ATOM 2391 N N . TYR B 1 143 ? -16.484 4.352 2.23 1 74.38 143 TYR B N 1
ATOM 2392 C CA . TYR B 1 143 ? -16.891 2.969 2.473 1 74.38 143 TYR B CA 1
ATOM 2393 C C . TYR B 1 143 ? -16.609 2.564 3.914 1 74.38 143 TYR B C 1
ATOM 2395 O O . TYR B 1 143 ? -17.438 1.907 4.555 1 74.38 143 TYR B O 1
ATOM 2403 N N . LEU B 1 144 ? -15.469 2.955 4.465 1 70.69 144 LEU B N 1
ATOM 2404 C CA . LEU B 1 144 ? -15.07 2.582 5.82 1 70.69 144 LEU B CA 1
ATOM 2405 C C . LEU B 1 144 ? -15.859 3.383 6.852 1 70.69 144 LEU B C 1
ATOM 2407 O O . LEU B 1 144 ? -16.094 2.906 7.965 1 70.69 144 LEU B O 1
ATOM 2411 N N . ALA B 1 145 ? -16.234 4.574 6.484 1 68.19 145 ALA B N 1
ATOM 2412 C CA . ALA B 1 145 ? -17.047 5.395 7.375 1 68.19 145 ALA B CA 1
ATOM 2413 C C . ALA B 1 145 ? -18.453 4.816 7.527 1 68.19 145 ALA B C 1
ATOM 2415 O O . ALA B 1 145 ? -19.094 5.016 8.555 1 68.19 145 ALA B O 1
ATOM 2416 N N . LEU B 1 146 ? -18.938 4.211 6.621 1 56.69 146 LEU B N 1
ATOM 2417 C CA . LEU B 1 146 ? -20.297 3.668 6.605 1 56.69 146 LEU B CA 1
ATOM 2418 C C . LEU B 1 146 ? -20.359 2.342 7.359 1 56.69 146 LEU B C 1
ATOM 2420 O O . LEU B 1 146 ? -21.438 1.89 7.738 1 56.69 146 LEU B O 1
ATOM 2424 N N . LYS B 1 147 ? -19.266 1.863 7.727 1 57.25 147 LYS B N 1
ATOM 2425 C CA . LYS B 1 147 ? -19.312 0.603 8.469 1 57.25 147 LYS B CA 1
ATOM 2426 C C . LYS B 1 147 ? -18.938 0.812 9.93 1 57.25 147 LYS B C 1
ATOM 2428 O O . LYS B 1 147 ? -18.109 1.66 10.25 1 57.25 147 LYS B O 1
#

InterPro domains:
  IPR000835 MarR-type HTH domain [PF01047] (36-90)
  IPR000835 MarR-type HTH domain [PR00598] (50-66)
  IPR000835 MarR-type HTH domain [PR00598] (67-82)
  IPR000835 MarR-type HTH domain [PR00598] (86-102)
  IPR000835 MarR-type HTH domain [PR00598] (116-136)
  IPR000835 MarR-type HTH domain [PS50995] (1-138)
  IPR000835 MarR-type HTH domain [SM00347] (26-126)
  IPR036388 Winged helix-like DNA-binding domain superfamily [G3DSA:1.10.10.10] (1-142)
  IPR036390 Winged helix DNA-binding domain superfamily [SSF46785] (13-142)
  IPR039422 Transcription regulators MarR/SlyA-like [PTHR33164] (26-137)

pLDDT: mean 86.27, std 10.42, range [56.69, 98.0]

Organism: NCBI:txid582686

Secondary structure (DSSP, 8-state):
--HHHHHHHHHHHHHHHHHHHHHHHHH---TT--HHHHHHHHHHHHH--EEHHHHHHHHT--HHHHHHHHHHHHHTTSEEEEE-SS-TT-EEEEE-HHHHHHHHHHHHHHHHHHHHHTTTS-HHHHHHHHHHHHHHHHHHHHHHH--/--HHHHHHHHHHHHHHHHHHHHHHHHH---TT--HHHHHHHHHHHHH--EEHHHHHHHHT--HHHHHHHHHHHHHTTSEEEEE-SS-TT-EEEEE-HHHHHHHHHHHHHHHHHHHHHTTTS-HHHHHHHHHHHHHHHHHHHHHHH--